Protein AF-A0A7S1PL64-F1 (afdb_monomer_lite)

Structure (mmCIF, N/CA/C/O backbone):
data_AF-A0A7S1PL64-F1
#
_entry.id   AF-A0A7S1PL64-F1
#
loop_
_atom_site.group_PDB
_atom_site.id
_atom_site.type_symbol
_atom_site.label_atom_id
_atom_site.label_alt_id
_atom_site.label_comp_id
_atom_site.label_asym_id
_atom_site.label_entity_id
_atom_site.label_seq_id
_atom_site.pdbx_PDB_ins_code
_atom_site.Cartn_x
_atom_site.Cartn_y
_atom_site.Cartn_z
_atom_site.occupancy
_atom_site.B_iso_or_equiv
_atom_site.auth_seq_id
_atom_site.auth_comp_id
_atom_site.auth_asym_id
_atom_site.auth_atom_id
_atom_site.pdbx_PDB_model_num
ATOM 1 N N . GLY A 1 1 ? -40.844 13.176 30.290 1.00 41.62 1 GLY A N 1
ATOM 2 C CA . GLY A 1 1 ? -40.872 13.872 28.999 1.00 41.62 1 GLY A CA 1
ATOM 3 C C . GLY A 1 1 ? -39.472 14.301 28.651 1.00 41.62 1 GLY A C 1
ATOM 4 O O . GLY A 1 1 ? -38.962 15.171 29.329 1.00 41.62 1 GLY A O 1
ATOM 5 N N . THR A 1 2 ? -38.894 13.674 27.632 1.00 29.05 2 THR A N 1
ATOM 6 C CA . THR A 1 2 ? -37.778 14.160 26.806 1.00 29.05 2 THR A CA 1
ATOM 7 C C . THR A 1 2 ? -37.782 13.247 25.583 1.00 29.05 2 THR A C 1
ATOM 9 O O . THR A 1 2 ? -37.396 12.084 25.655 1.00 29.05 2 THR A O 1
ATOM 12 N N . LYS A 1 3 ? -38.367 13.727 24.481 1.00 27.62 3 LYS A N 1
ATOM 13 C CA . LYS A 1 3 ? -38.323 13.032 23.192 1.00 27.62 3 LYS A CA 1
ATOM 14 C C . LYS A 1 3 ? -36.914 13.219 22.636 1.00 27.62 3 LYS A C 1
ATOM 16 O O . LYS A 1 3 ? -36.532 14.347 22.345 1.00 27.62 3 LYS A O 1
ATOM 21 N N . ALA A 1 4 ? -36.159 12.133 22.519 1.00 25.14 4 ALA A N 1
ATOM 22 C CA . ALA A 1 4 ? -34.898 12.130 21.794 1.00 25.14 4 ALA A CA 1
ATOM 23 C C . ALA A 1 4 ? -35.197 12.222 20.290 1.00 25.14 4 ALA A C 1
ATOM 25 O O . ALA A 1 4 ? -35.927 11.395 19.741 1.00 25.14 4 ALA A O 1
ATOM 26 N N . SER A 1 5 ? -34.682 13.262 19.640 1.00 27.91 5 SER A N 1
ATOM 27 C CA . SER A 1 5 ? -34.726 13.419 18.190 1.00 27.91 5 SER A CA 1
ATOM 28 C C . SER A 1 5 ? -33.656 12.548 17.537 1.00 27.91 5 SER A C 1
ATOM 30 O O . SER A 1 5 ? -32.494 12.581 17.933 1.00 27.91 5 SER A O 1
ATOM 32 N N . VAL A 1 6 ? -34.059 11.791 16.518 1.00 26.11 6 VAL A N 1
ATOM 33 C CA . VAL A 1 6 ? -33.172 11.013 15.647 1.00 26.11 6 VAL A CA 1
ATOM 34 C C . VAL A 1 6 ? -32.531 11.970 14.635 1.00 26.11 6 VAL A C 1
ATOM 36 O O . VAL A 1 6 ? -33.278 12.629 13.909 1.00 26.11 6 VAL A O 1
ATOM 39 N N . PRO A 1 7 ? -31.193 12.059 14.523 1.00 30.70 7 PRO A N 1
ATOM 40 C CA . PRO A 1 7 ? -30.572 12.689 13.368 1.00 30.70 7 PRO A CA 1
ATOM 41 C C . PRO A 1 7 ? -30.790 11.778 12.160 1.00 30.70 7 PRO A C 1
ATOM 43 O O . PRO A 1 7 ? -30.349 10.631 12.133 1.00 30.70 7 PRO A O 1
ATOM 46 N N . SER A 1 8 ? -31.504 12.276 11.159 1.00 33.81 8 SER A N 1
ATOM 47 C CA . SER A 1 8 ? -31.928 11.522 9.981 1.00 33.81 8 SER A CA 1
ATOM 48 C C . SER A 1 8 ? -30.840 11.327 8.921 1.00 33.81 8 SER A C 1
ATOM 50 O O . SER A 1 8 ? -31.195 11.116 7.774 1.00 33.81 8 SER A O 1
ATOM 52 N N . ASN A 1 9 ? -29.550 11.397 9.267 1.00 35.94 9 ASN A N 1
ATOM 53 C CA . ASN A 1 9 ? -28.416 11.072 8.394 1.00 35.94 9 ASN A CA 1
ATOM 54 C C . ASN A 1 9 ? -27.154 10.922 9.256 1.00 35.94 9 ASN A C 1
ATOM 56 O O . ASN A 1 9 ? -26.723 11.884 9.888 1.00 35.94 9 ASN A O 1
ATOM 60 N N . VAL A 1 10 ? -26.550 9.732 9.277 1.00 32.06 10 VAL A N 1
ATOM 61 C CA . VAL A 1 10 ? -25.157 9.593 9.721 1.00 32.06 10 VAL A CA 1
ATOM 62 C C . VAL A 1 10 ? -24.299 10.003 8.535 1.00 32.06 10 VAL A C 1
ATOM 64 O O . VAL A 1 10 ? -24.084 9.218 7.616 1.00 32.06 10 VAL A O 1
ATOM 67 N N . THR A 1 11 ? -23.870 11.259 8.520 1.00 34.88 11 THR A N 1
ATOM 68 C CA . THR A 1 11 ? -22.871 11.729 7.563 1.00 34.88 11 THR A CA 1
ATOM 69 C C . THR A 1 11 ? -21.506 11.292 8.080 1.00 34.88 11 THR A C 1
ATOM 71 O O . THR A 1 11 ? -21.024 11.807 9.088 1.00 34.88 11 THR A O 1
ATOM 74 N N . LEU A 1 12 ? -20.893 10.315 7.414 1.00 33.47 12 LEU A N 1
ATOM 75 C CA . LEU A 1 12 ? -19.498 9.954 7.647 1.00 33.47 12 LEU A CA 1
ATOM 76 C C . LEU A 1 12 ? -18.634 11.125 7.160 1.00 33.47 12 LEU A C 1
ATOM 78 O O . LEU A 1 12 ? -18.607 11.441 5.973 1.00 33.47 12 LEU A O 1
ATOM 82 N N . SER A 1 13 ? -17.990 11.840 8.081 1.00 27.48 13 SER A N 1
ATOM 83 C CA . SER A 1 13 ? -17.156 12.990 7.738 1.00 27.48 13 SER A CA 1
ATOM 84 C C . SER A 1 13 ? -15.776 12.544 7.257 1.00 27.48 13 SER A C 1
ATOM 86 O O . SER A 1 13 ? -15.000 11.992 8.036 1.00 27.48 13 SER A O 1
ATOM 88 N N . GLY A 1 14 ? -15.456 12.869 6.005 1.00 28.44 14 GLY A N 1
ATOM 89 C CA . GLY A 1 14 ? -14.114 12.787 5.438 1.00 28.44 14 GLY A CA 1
ATOM 90 C C . GLY A 1 14 ? -14.139 12.963 3.920 1.00 28.44 14 GLY A C 1
ATOM 91 O O . GLY A 1 14 ? -14.277 11.981 3.211 1.00 28.44 14 GLY A O 1
ATOM 92 N N . LEU A 1 15 ? -13.944 14.208 3.463 1.00 30.44 15 LEU A N 1
ATOM 93 C CA . LEU A 1 15 ? -13.799 14.674 2.070 1.00 30.44 15 LEU A CA 1
ATOM 94 C C . LEU A 1 15 ? -15.092 15.004 1.307 1.00 30.44 15 LEU A C 1
ATOM 96 O O . LEU A 1 15 ? -15.991 14.195 1.110 1.00 30.44 15 LEU A O 1
ATOM 100 N N . ALA A 1 16 ? -15.143 16.249 0.839 1.00 31.58 16 ALA A N 1
ATOM 101 C CA . ALA A 1 16 ? -16.132 16.735 -0.101 1.00 31.58 16 ALA A CA 1
ATOM 102 C C . ALA A 1 16 ? -15.814 16.240 -1.528 1.00 31.58 16 ALA A C 1
ATOM 104 O O . ALA A 1 16 ? -14.688 16.384 -2.000 1.00 31.58 16 ALA A O 1
ATOM 105 N N . SER A 1 17 ? -16.859 15.775 -2.222 1.00 34.31 17 SER A N 1
ATOM 106 C CA . SER A 1 17 ? -17.018 15.678 -3.689 1.00 34.31 17 SER A CA 1
ATOM 107 C C . SER A 1 17 ? -16.614 14.413 -4.467 1.00 34.31 17 SER A C 1
ATOM 109 O O . SER A 1 17 ? -16.556 14.473 -5.691 1.00 34.31 17 SER A O 1
ATOM 111 N N . GLU A 1 18 ? -16.521 13.243 -3.836 1.00 37.56 18 GLU A N 1
ATOM 112 C CA . GLU A 1 18 ? -16.759 11.973 -4.547 1.00 37.56 18 GLU A CA 1
ATOM 113 C C . GLU A 1 18 ? -17.938 11.267 -3.870 1.00 37.56 18 GLU A C 1
ATOM 115 O O . GLU A 1 18 ? -18.035 11.236 -2.645 1.00 37.56 18 GLU A O 1
ATOM 120 N N . SER A 1 19 ? -18.923 10.836 -4.658 1.00 38.81 19 SER A N 1
ATOM 121 C CA . SER A 1 19 ? -20.230 10.369 -4.191 1.00 38.81 19 SER A CA 1
ATOM 122 C C . SER A 1 19 ? -20.127 9.032 -3.454 1.00 38.81 19 SER A C 1
ATOM 124 O O . SER A 1 19 ? -20.428 7.987 -4.022 1.00 38.81 19 SER A O 1
ATOM 126 N N . TYR A 1 20 ? -19.713 9.056 -2.190 1.00 54.75 20 TYR A N 1
ATOM 127 C CA . TYR A 1 20 ? -19.855 7.909 -1.303 1.00 54.75 20 TYR A CA 1
ATOM 128 C C . TYR A 1 20 ? -21.333 7.723 -0.967 1.00 54.75 20 TYR A C 1
ATOM 130 O O . TYR A 1 20 ? -22.015 8.663 -0.542 1.00 54.75 20 TYR A O 1
ATOM 138 N N . CYS A 1 21 ? -21.846 6.511 -1.167 1.00 59.25 21 CYS A N 1
ATOM 139 C CA . CYS A 1 21 ? -23.202 6.185 -0.763 1.00 59.25 21 CYS A CA 1
ATOM 140 C C . CYS A 1 21 ? -23.372 6.400 0.746 1.00 59.25 21 CYS A C 1
ATOM 142 O O . CYS A 1 21 ? -22.606 5.886 1.556 1.00 59.25 21 CYS A O 1
ATOM 144 N N . ASN A 1 22 ? -24.398 7.152 1.151 1.00 62.50 22 ASN A N 1
ATOM 145 C CA . ASN A 1 22 ? -24.743 7.272 2.565 1.00 62.50 22 ASN A CA 1
ATOM 146 C C . ASN A 1 22 ? -25.400 5.967 3.023 1.00 62.50 22 ASN A C 1
ATOM 148 O O . ASN A 1 22 ? -26.538 5.662 2.661 1.00 62.50 22 ASN A O 1
ATOM 152 N N . PHE A 1 23 ? -24.676 5.180 3.814 1.00 64.94 23 PHE A N 1
ATOM 153 C CA . PHE A 1 23 ? -25.165 3.884 4.262 1.00 64.94 23 PHE A CA 1
ATOM 154 C C . PHE A 1 23 ? -26.081 4.013 5.478 1.00 64.94 23 PHE A C 1
ATOM 156 O O . PHE A 1 23 ? -25.784 4.701 6.454 1.00 64.94 23 PHE A O 1
ATOM 163 N N . HIS A 1 24 ? -27.195 3.281 5.454 1.00 66.12 24 HIS A N 1
ATOM 164 C CA . HIS A 1 24 ? -28.094 3.237 6.600 1.00 66.12 24 HIS A CA 1
ATOM 165 C C . HIS A 1 24 ? -27.407 2.527 7.793 1.00 66.12 24 HIS A C 1
ATOM 167 O O . HIS A 1 24 ? -26.949 1.390 7.636 1.00 66.12 24 HIS A O 1
ATOM 173 N N . PRO A 1 25 ? -27.383 3.104 9.010 1.00 58.91 25 PRO A N 1
ATOM 174 C CA . PRO A 1 25 ? -26.624 2.548 10.138 1.00 58.91 25 PRO A CA 1
ATOM 175 C C . PRO A 1 25 ? -26.991 1.103 10.490 1.00 58.91 25 PRO A C 1
ATOM 177 O O . PRO A 1 25 ? -26.123 0.247 10.623 1.00 58.91 25 PRO A O 1
ATOM 180 N N . SER A 1 26 ? -28.289 0.774 10.525 1.00 61.62 26 SER A N 1
ATOM 181 C CA . SER A 1 26 ? -28.779 -0.584 10.846 1.00 61.62 26 SER A CA 1
ATOM 182 C C . SER A 1 26 ? -28.413 -1.663 9.818 1.00 61.62 26 SER A C 1
ATOM 184 O O . SER A 1 26 ? -28.697 -2.848 10.003 1.00 61.62 26 SER A O 1
ATOM 186 N N . LYS A 1 27 ? -27.833 -1.258 8.697 1.00 68.44 27 LYS A N 1
ATOM 187 C CA . LYS A 1 27 ? -27.532 -2.105 7.558 1.00 68.44 27 LYS A CA 1
ATOM 188 C C . LYS A 1 27 ? -26.034 -2.351 7.432 1.00 68.44 27 LYS A C 1
ATOM 190 O O . LYS A 1 27 ? -25.635 -3.512 7.354 1.00 68.44 27 LYS A O 1
ATOM 195 N N . VAL A 1 28 ? -25.237 -1.291 7.597 1.00 68.38 28 VAL A N 1
ATOM 196 C CA . VAL A 1 28 ? -23.810 -1.393 7.947 1.00 68.38 28 VAL A CA 1
ATOM 197 C C . VAL A 1 28 ? -23.651 -2.273 9.182 1.00 68.38 28 VAL A C 1
ATOM 199 O O . VAL A 1 28 ? -22.821 -3.166 9.181 1.00 68.38 28 VAL A O 1
ATOM 202 N N . ALA A 1 29 ? -24.545 -2.144 10.166 1.00 60.62 29 ALA A N 1
ATOM 203 C CA . ALA A 1 29 ? -24.618 -3.024 11.329 1.00 60.62 29 ALA A CA 1
ATOM 204 C C . ALA A 1 29 ? -24.633 -4.515 10.978 1.00 60.62 29 ALA A C 1
ATOM 206 O O . ALA A 1 29 ? -23.842 -5.286 11.508 1.00 60.62 29 ALA A O 1
ATOM 207 N N . LYS A 1 30 ? -25.544 -4.934 10.090 1.00 70.56 30 LYS A N 1
ATOM 208 C CA . LYS A 1 30 ? -25.711 -6.346 9.714 1.00 70.56 30 LYS A CA 1
ATOM 209 C C . LYS A 1 30 ? -24.530 -6.860 8.903 1.00 70.56 30 LYS A C 1
ATOM 211 O O . LYS A 1 30 ? -24.129 -8.008 9.062 1.00 70.56 30 LYS A O 1
ATOM 216 N N . TYR A 1 31 ? -23.981 -6.001 8.054 1.00 76.81 31 TYR A N 1
ATOM 217 C CA . TYR A 1 31 ? -22.771 -6.281 7.301 1.00 76.81 31 TYR A CA 1
ATOM 218 C C . TYR A 1 31 ? -21.541 -6.413 8.218 1.00 76.81 31 TYR A C 1
ATOM 220 O O . TYR A 1 31 ? -20.788 -7.385 8.134 1.00 76.81 31 TYR A O 1
ATOM 228 N N . CYS A 1 32 ? -21.351 -5.482 9.152 1.00 69.69 32 CYS A N 1
ATOM 229 C CA . CYS A 1 32 ? -20.227 -5.505 10.074 1.00 69.69 32 CYS A CA 1
ATOM 230 C C . CYS A 1 32 ? -20.347 -6.639 11.105 1.00 69.69 32 CYS A C 1
ATOM 232 O O . CYS A 1 32 ? -19.335 -7.267 11.393 1.00 69.69 32 CYS A O 1
ATOM 234 N N . ALA A 1 33 ? -21.567 -6.994 11.536 1.00 63.09 33 ALA A N 1
ATOM 235 C CA . ALA A 1 33 ? -21.873 -8.126 12.423 1.00 63.09 33 ALA A CA 1
ATOM 236 C C . ALA A 1 33 ? -21.663 -9.521 11.802 1.00 63.09 33 ALA A C 1
ATOM 238 O O . ALA A 1 33 ? -21.738 -10.526 12.508 1.00 63.09 33 ALA A O 1
ATOM 239 N N . ALA A 1 34 ? -21.426 -9.619 10.492 1.00 68.31 34 ALA A N 1
ATOM 240 C CA . ALA A 1 34 ? -21.170 -10.903 9.858 1.00 68.31 34 ALA A CA 1
ATOM 241 C C . ALA A 1 34 ? -19.776 -11.445 10.233 1.00 68.31 34 ALA A C 1
ATOM 243 O O . ALA A 1 34 ? -18.758 -10.846 9.883 1.00 68.31 34 ALA A O 1
ATOM 244 N N . ASN A 1 35 ? -19.736 -12.618 10.878 1.00 59.09 35 ASN A N 1
ATOM 245 C CA . ASN A 1 35 ? -18.516 -13.294 11.361 1.00 59.09 35 ASN A CA 1
ATOM 246 C C . ASN A 1 35 ? -17.691 -13.990 10.255 1.00 59.09 35 ASN A C 1
ATOM 248 O O . ASN A 1 35 ? -16.941 -14.925 10.528 1.00 59.09 35 ASN A O 1
ATOM 252 N N . THR A 1 36 ? -17.845 -13.592 8.992 1.00 59.44 36 THR A N 1
ATOM 253 C CA . THR A 1 36 ? -17.159 -14.221 7.855 1.00 59.44 36 THR A CA 1
ATOM 254 C C . THR A 1 36 ? -16.090 -13.289 7.299 1.00 59.44 36 THR A C 1
ATOM 256 O O . THR A 1 36 ? -16.385 -12.124 7.030 1.00 59.44 36 THR A O 1
ATOM 259 N N . LEU A 1 37 ? -14.881 -13.808 7.065 1.00 51.97 37 LEU A N 1
ATOM 260 C CA . LEU A 1 37 ? -13.779 -13.042 6.462 1.00 51.97 37 LEU A CA 1
ATOM 261 C C . LEU A 1 37 ? -14.082 -12.613 5.019 1.00 51.97 37 LEU A C 1
ATOM 263 O O . LEU A 1 37 ? -13.654 -11.543 4.593 1.00 51.97 37 LEU A O 1
ATOM 267 N N . ASP A 1 38 ? -14.873 -13.402 4.292 1.00 63.31 38 ASP A N 1
ATOM 268 C CA . ASP A 1 38 ? -15.331 -13.072 2.945 1.00 63.31 38 ASP A CA 1
ATOM 269 C C . ASP A 1 38 ? -16.706 -12.416 3.012 1.00 63.31 38 ASP A C 1
ATOM 271 O O . ASP A 1 38 ? -17.738 -13.085 2.968 1.00 63.31 38 ASP A O 1
ATOM 275 N N . LYS A 1 39 ? -16.722 -11.092 3.165 1.00 75.62 39 LYS A N 1
ATOM 276 C CA . LYS A 1 39 ? -17.938 -10.289 3.054 1.00 75.62 39 LYS A CA 1
ATOM 277 C C . LYS A 1 39 ? -17.751 -9.163 2.055 1.00 75.62 39 LYS A C 1
ATOM 279 O O . LYS A 1 39 ? -16.714 -8.507 2.048 1.00 75.62 39 LYS A O 1
ATOM 284 N N . THR A 1 40 ? -18.761 -8.928 1.236 1.00 78.81 40 THR A N 1
ATOM 285 C CA . THR A 1 40 ? -18.749 -7.870 0.226 1.00 78.81 40 THR A CA 1
ATOM 286 C C . THR A 1 40 ? -20.010 -7.039 0.369 1.00 78.81 40 THR A C 1
ATOM 288 O O . THR A 1 40 ? -21.094 -7.602 0.503 1.00 78.81 40 THR A O 1
ATOM 291 N N . LEU A 1 4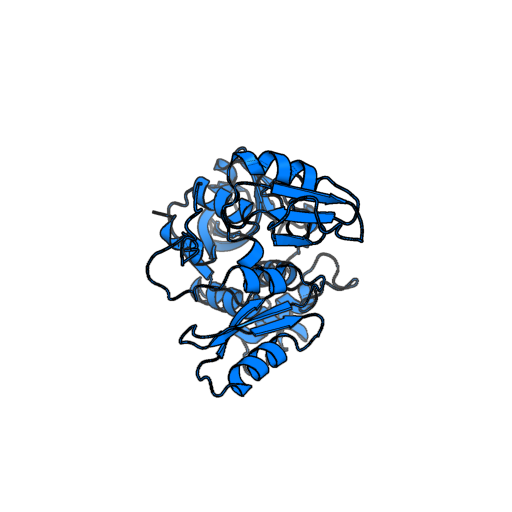1 ? -19.856 -5.721 0.350 1.00 80.00 41 LEU A N 1
ATOM 292 C CA . LEU A 1 41 ? -20.904 -4.713 0.297 1.00 80.00 41 LEU A CA 1
ATOM 293 C C . LEU A 1 41 ? -20.947 -4.145 -1.124 1.00 80.00 41 LEU A C 1
ATOM 295 O O . LEU A 1 41 ? -19.904 -3.831 -1.695 1.00 80.00 41 LEU A O 1
ATOM 299 N N . ALA A 1 42 ? -22.136 -4.015 -1.695 1.00 78.88 42 ALA A N 1
ATOM 300 C CA . ALA A 1 42 ? -22.354 -3.451 -3.019 1.00 78.88 42 ALA A CA 1
ATOM 301 C C . ALA A 1 42 ? -23.513 -2.454 -2.996 1.00 78.88 42 ALA A C 1
ATOM 303 O O . ALA A 1 42 ? -24.484 -2.640 -2.257 1.00 78.88 42 ALA A O 1
ATOM 304 N N . ALA A 1 43 ? -23.437 -1.437 -3.846 1.00 78.50 43 ALA A N 1
ATOM 305 C CA . ALA A 1 43 ? -24.486 -0.445 -4.031 1.00 78.50 43 ALA A CA 1
ATOM 306 C C . ALA A 1 43 ? -24.627 -0.075 -5.523 1.00 78.50 43 ALA A C 1
ATOM 308 O O . ALA A 1 43 ? -23.694 -0.256 -6.311 1.00 78.50 43 ALA A O 1
ATOM 309 N N . PRO A 1 44 ? -25.814 0.366 -5.967 1.00 79.75 44 PRO A N 1
ATOM 310 C CA . PRO A 1 44 ? -26.013 0.973 -7.274 1.00 79.75 44 PRO A CA 1
ATOM 311 C C . PRO A 1 44 ? -25.423 2.386 -7.313 1.00 79.75 44 PRO A C 1
ATOM 313 O O . PRO A 1 44 ? -25.291 3.037 -6.282 1.00 79.75 44 PRO A O 1
ATOM 316 N N . GLY A 1 45 ? -25.143 2.894 -8.515 1.00 67.00 45 GLY A N 1
ATOM 317 C CA . GLY A 1 45 ? -24.576 4.237 -8.709 1.00 67.00 45 GLY A CA 1
ATOM 318 C C . GLY A 1 45 ? -25.454 5.392 -8.210 1.00 67.00 45 GLY A C 1
ATOM 319 O O . GLY A 1 45 ? -24.958 6.496 -8.034 1.00 67.00 45 GLY A O 1
ATOM 320 N N . ASP A 1 46 ? -26.747 5.146 -7.970 1.00 77.81 46 ASP A N 1
ATOM 321 C CA . ASP A 1 46 ? -27.674 6.114 -7.367 1.00 77.81 46 ASP A CA 1
ATOM 322 C C . ASP A 1 46 ? -27.746 6.016 -5.831 1.00 77.81 46 ASP A C 1
ATOM 324 O O . ASP A 1 46 ? -28.503 6.757 -5.205 1.00 77.81 46 ASP A O 1
ATOM 328 N N . CYS A 1 47 ? -27.007 5.080 -5.221 1.00 73.06 47 CYS A N 1
ATOM 329 C CA . CYS A 1 47 ? -26.965 4.821 -3.781 1.00 73.06 47 CYS A CA 1
ATOM 330 C C . CYS A 1 47 ? -28.331 4.562 -3.120 1.00 73.06 47 CYS A C 1
ATOM 332 O O . CYS A 1 47 ? -28.468 4.643 -1.900 1.00 73.06 47 CYS A O 1
ATOM 334 N N . SER A 1 48 ? -29.362 4.237 -3.905 1.00 78.38 48 SER A N 1
ATOM 335 C CA . SER A 1 48 ? -30.746 4.141 -3.418 1.00 78.38 48 SER A CA 1
ATOM 336 C C . SER A 1 48 ? -31.023 2.897 -2.569 1.00 78.38 48 SER A C 1
ATOM 338 O O . SER A 1 48 ? -32.024 2.824 -1.856 1.00 78.38 48 SER A O 1
ATOM 340 N N . THR A 1 49 ? -30.159 1.891 -2.658 1.00 78.88 49 THR A N 1
ATOM 341 C CA . THR A 1 49 ? -30.232 0.632 -1.913 1.00 78.88 49 THR A CA 1
ATOM 342 C C . THR A 1 49 ? -28.830 0.032 -1.825 1.00 78.88 49 THR A C 1
ATOM 344 O O . THR A 1 49 ? -27.911 0.519 -2.464 1.00 78.88 49 THR A O 1
ATOM 347 N N . TRP A 1 50 ? -28.621 -1.003 -1.027 1.00 75.12 50 TRP A N 1
ATOM 348 C CA . TRP A 1 50 ? -27.314 -1.644 -0.881 1.00 75.12 50 TRP A CA 1
ATOM 349 C C . TRP A 1 50 ? -27.526 -3.108 -0.496 1.00 75.12 50 TRP A C 1
ATOM 351 O O . TRP A 1 50 ? -28.593 -3.518 -0.023 1.00 75.12 50 TRP A O 1
ATOM 361 N N . PHE A 1 51 ? -26.496 -3.903 -0.740 1.00 82.50 51 PHE A N 1
ATOM 362 C CA . PHE A 1 51 ? -26.545 -5.353 -0.693 1.00 82.50 51 PHE A CA 1
ATOM 363 C C . PHE A 1 51 ? -25.257 -5.854 -0.093 1.00 82.50 51 PHE A C 1
ATOM 365 O O . PHE A 1 51 ? -24.200 -5.262 -0.291 1.00 82.50 51 PHE A O 1
ATOM 372 N N . TYR A 1 52 ? -25.334 -6.970 0.614 1.00 82.19 52 TYR A N 1
ATOM 373 C CA . TYR A 1 52 ? -24.133 -7.626 1.076 1.00 82.19 52 TYR A CA 1
ATOM 374 C C . TYR A 1 52 ? -24.241 -9.131 0.929 1.00 82.19 52 TYR A C 1
ATOM 376 O O . TYR A 1 52 ? -25.323 -9.711 1.021 1.00 82.19 52 TYR A O 1
ATOM 384 N N . SER A 1 53 ? -23.097 -9.755 0.696 1.00 79.00 53 SER A N 1
ATOM 385 C CA . SER A 1 53 ? -22.938 -11.202 0.714 1.00 79.00 53 SER A CA 1
ATOM 386 C C . SER A 1 53 ? -21.821 -11.555 1.680 1.00 79.00 53 SER A C 1
ATOM 388 O O . SER A 1 53 ? -20.860 -10.800 1.809 1.00 79.00 53 SER A O 1
ATOM 390 N N . VAL A 1 54 ? -21.972 -12.673 2.382 1.00 77.12 54 VAL A N 1
ATOM 391 C CA . VAL A 1 54 ? -21.083 -13.129 3.455 1.00 77.12 54 VAL A CA 1
ATOM 392 C C . VAL A 1 54 ? -20.796 -14.617 3.278 1.00 77.12 54 VAL A C 1
ATOM 394 O O . VAL A 1 54 ? -21.682 -15.377 2.887 1.00 77.12 54 VAL A O 1
ATOM 397 N N . GLY A 1 55 ? -19.571 -15.038 3.578 1.00 60.94 55 GLY A N 1
ATOM 398 C CA . GLY A 1 55 ? -19.183 -16.439 3.739 1.00 60.94 55 GLY A CA 1
ATOM 399 C C . GLY A 1 55 ? -19.018 -17.258 2.461 1.00 60.94 55 GLY A C 1
ATOM 400 O O . GLY A 1 55 ? -19.058 -18.482 2.546 1.00 60.94 55 GLY A O 1
ATOM 401 N N . ALA A 1 56 ? -18.843 -16.636 1.292 1.00 60.34 56 ALA A N 1
ATOM 402 C CA . ALA A 1 56 ? -18.676 -17.370 0.038 1.00 60.34 56 ALA A CA 1
ATOM 403 C C . ALA A 1 56 ? -17.510 -16.833 -0.807 1.00 60.34 56 ALA A C 1
ATOM 405 O O . ALA A 1 56 ? -17.312 -15.624 -0.888 1.00 60.34 56 ALA A O 1
ATOM 406 N N . LEU A 1 57 ? -16.786 -17.727 -1.495 1.00 51.69 57 LEU A N 1
ATOM 407 C CA . LEU A 1 57 ? -15.701 -17.370 -2.430 1.00 51.69 57 LEU A CA 1
ATOM 408 C C . LEU A 1 57 ? -16.178 -16.461 -3.583 1.00 51.69 57 LEU A C 1
ATOM 410 O O . LEU A 1 57 ? -15.376 -15.777 -4.214 1.00 51.69 57 LEU A O 1
ATOM 414 N N . ASP A 1 58 ? -17.485 -16.450 -3.852 1.00 66.44 58 ASP A N 1
ATOM 415 C CA . ASP A 1 58 ? -18.173 -15.637 -4.854 1.00 66.44 58 ASP A CA 1
ATOM 416 C C . ASP A 1 58 ? -18.982 -14.476 -4.240 1.00 66.44 58 ASP A C 1
ATOM 418 O O . ASP A 1 58 ? -19.901 -13.964 -4.885 1.00 66.44 58 ASP A O 1
ATOM 422 N N . SER A 1 59 ? -18.657 -14.040 -3.013 1.00 73.06 59 SER A N 1
ATOM 423 C CA . SER A 1 59 ? -19.363 -12.961 -2.296 1.00 73.06 59 SER A CA 1
ATOM 424 C C . SER A 1 59 ? -19.506 -11.682 -3.130 1.00 73.06 59 SER A C 1
ATOM 426 O O . SER A 1 59 ? -20.558 -11.046 -3.109 1.00 73.06 59 SER A O 1
ATOM 428 N N . ASP A 1 60 ? -18.497 -11.350 -3.938 1.00 68.69 60 ASP A N 1
ATOM 429 C CA . ASP A 1 60 ? -18.523 -10.228 -4.882 1.00 68.69 60 ASP A CA 1
ATOM 430 C C . ASP A 1 60 ? -19.637 -10.370 -5.916 1.00 68.69 60 ASP A C 1
ATOM 432 O O . ASP A 1 60 ? -20.467 -9.476 -6.093 1.00 68.69 60 ASP A O 1
ATOM 436 N N . ARG A 1 61 ? -19.671 -11.522 -6.592 1.00 72.56 61 ARG A N 1
ATOM 437 C CA . ARG A 1 61 ? -20.655 -11.805 -7.632 1.00 72.56 61 ARG A CA 1
ATOM 438 C C . ARG A 1 61 ? -22.053 -11.859 -7.038 1.00 72.56 61 ARG A C 1
ATOM 440 O O . ARG A 1 61 ? -22.953 -11.252 -7.592 1.00 72.56 61 ARG A O 1
ATOM 447 N N . LYS A 1 62 ? -22.223 -12.482 -5.872 1.00 77.31 62 LYS A N 1
ATOM 448 C CA . LYS A 1 62 ? -23.511 -12.537 -5.169 1.00 77.31 62 LYS A CA 1
ATOM 449 C C . LYS A 1 62 ? -24.007 -11.167 -4.719 1.00 77.31 62 LYS A C 1
ATOM 451 O O . LYS A 1 62 ? -25.197 -10.892 -4.862 1.00 77.31 62 LYS A O 1
ATOM 456 N N . ALA A 1 63 ? -23.136 -10.308 -4.191 1.00 77.31 63 ALA A N 1
ATOM 457 C CA . ALA A 1 63 ? -23.515 -8.951 -3.802 1.00 77.31 63 ALA A CA 1
ATOM 458 C C . ALA A 1 63 ? -23.918 -8.113 -5.030 1.00 77.31 63 ALA A C 1
ATOM 460 O O . ALA A 1 63 ? -24.948 -7.438 -5.007 1.00 77.31 63 ALA A O 1
ATOM 461 N N . LEU A 1 64 ? -23.166 -8.224 -6.132 1.00 75.75 64 LEU A N 1
ATOM 462 C CA . LEU A 1 64 ? -23.475 -7.553 -7.398 1.00 75.75 64 LEU A CA 1
ATOM 463 C C . LEU A 1 64 ? -24.747 -8.092 -8.063 1.00 75.75 64 LEU A C 1
ATOM 465 O O . LEU A 1 64 ? -25.560 -7.303 -8.538 1.00 75.75 64 LEU A O 1
ATOM 469 N N . ASP A 1 65 ? -24.947 -9.407 -8.083 1.00 82.50 65 ASP A N 1
ATOM 470 C CA . ASP A 1 65 ? -26.136 -10.049 -8.651 1.00 82.50 65 ASP A CA 1
ATOM 471 C C . ASP A 1 65 ? -27.379 -9.711 -7.819 1.00 82.50 65 ASP A C 1
ATOM 473 O O . ASP A 1 65 ? -28.424 -9.397 -8.385 1.00 82.50 65 ASP A O 1
ATOM 477 N N . SER A 1 66 ? -27.253 -9.654 -6.487 1.00 83.50 66 SER A N 1
ATOM 478 C CA . SER A 1 66 ? -28.318 -9.154 -5.603 1.00 83.50 66 SER A CA 1
ATOM 479 C C . SER A 1 66 ? -28.663 -7.699 -5.916 1.00 83.50 66 SER A C 1
ATOM 481 O O . SER A 1 66 ? -29.838 -7.339 -5.952 1.00 83.50 66 SER A O 1
ATOM 483 N N . CYS A 1 67 ? -27.649 -6.878 -6.203 1.00 82.44 67 CYS A N 1
ATOM 484 C CA . CYS A 1 67 ? -27.855 -5.490 -6.591 1.00 82.44 67 CYS A CA 1
ATOM 485 C C . CYS A 1 67 ? -28.577 -5.347 -7.933 1.00 82.44 67 CYS A C 1
ATOM 487 O O . CYS A 1 67 ? -29.566 -4.618 -8.047 1.00 82.44 67 CYS A O 1
ATOM 489 N N . ARG A 1 68 ? -28.130 -6.098 -8.941 1.00 83.88 68 ARG A N 1
ATOM 490 C CA . ARG A 1 68 ? -28.706 -6.086 -10.292 1.00 83.88 68 ARG A CA 1
ATOM 491 C C . ARG A 1 68 ? -30.107 -6.691 -10.332 1.00 83.88 68 ARG A C 1
ATOM 493 O O . ARG A 1 68 ? -30.948 -6.216 -11.090 1.00 83.88 68 ARG A O 1
ATOM 500 N N . GLY A 1 69 ? -30.378 -7.695 -9.498 1.00 84.56 69 GLY A N 1
ATOM 501 C CA . GLY A 1 69 ? -31.665 -8.390 -9.419 1.00 84.56 69 GLY A CA 1
ATOM 502 C C . GLY A 1 69 ? -32.848 -7.491 -9.046 1.00 84.56 69 GLY A C 1
ATOM 503 O O . GLY A 1 69 ? -33.984 -7.839 -9.351 1.00 84.56 69 GLY A O 1
ATOM 504 N N . LEU A 1 70 ? -32.602 -6.314 -8.457 1.00 79.62 70 LEU A N 1
ATOM 505 C CA . LEU A 1 70 ? -33.637 -5.308 -8.181 1.00 79.62 70 LEU A CA 1
ATOM 506 C C . LEU A 1 70 ? -33.840 -4.290 -9.321 1.00 79.62 70 LEU A C 1
ATOM 508 O O . LEU A 1 70 ? -34.468 -3.254 -9.111 1.00 79.62 70 LEU A O 1
ATOM 512 N N . GLY A 1 71 ? -33.301 -4.548 -10.516 1.00 82.50 71 GLY A N 1
ATOM 513 C CA . GLY A 1 71 ? -33.453 -3.666 -11.679 1.00 82.50 71 GLY A CA 1
ATOM 514 C C . GLY A 1 71 ? -32.648 -2.366 -11.582 1.00 82.50 71 GLY A C 1
ATOM 515 O O . GLY A 1 71 ? -32.948 -1.400 -12.280 1.00 82.50 71 GLY A O 1
ATOM 516 N N . LYS A 1 72 ? -31.637 -2.317 -10.706 1.00 78.06 72 LYS A N 1
ATOM 517 C CA . LYS A 1 72 ? -30.767 -1.152 -10.530 1.00 78.06 72 LYS A CA 1
ATOM 518 C C . LYS A 1 72 ? -29.572 -1.218 -11.484 1.00 78.06 72 LYS A C 1
ATOM 520 O O . LYS A 1 72 ? -28.889 -2.238 -11.576 1.00 78.06 72 LYS A O 1
ATOM 525 N N . SER A 1 73 ? -29.305 -0.123 -12.192 1.00 78.94 73 SER A N 1
ATOM 526 C CA . SER A 1 73 ? -28.129 0.027 -13.057 1.00 78.94 73 SER A CA 1
ATOM 527 C C . SER A 1 73 ? -26.917 0.543 -12.275 1.00 78.94 73 SER A C 1
ATOM 529 O O . SER A 1 73 ? -27.063 1.269 -11.295 1.00 78.94 73 SER A O 1
ATOM 531 N N . GLY A 1 74 ? -25.706 0.202 -12.726 1.00 75.00 74 GLY A N 1
ATOM 532 C CA . GLY A 1 74 ? -24.469 0.749 -12.150 1.00 75.00 74 GLY A CA 1
ATOM 533 C C . GLY A 1 74 ? -24.071 0.158 -10.793 1.00 75.00 74 GLY A C 1
ATOM 534 O O . GLY A 1 74 ? -23.432 0.834 -9.995 1.00 75.00 74 GLY A O 1
ATOM 535 N N . CYS A 1 75 ? -24.459 -1.088 -10.511 1.00 75.75 75 CYS A N 1
ATOM 536 C CA . CYS A 1 75 ? -24.032 -1.798 -9.306 1.00 75.75 75 CYS A CA 1
ATOM 537 C C . CYS A 1 75 ? -22.515 -1.997 -9.267 1.00 75.75 75 CYS A C 1
ATOM 539 O O . CYS A 1 75 ? -21.943 -2.569 -10.199 1.00 75.75 75 CYS A O 1
ATOM 541 N N . HIS A 1 76 ? -21.902 -1.582 -8.165 1.00 68.94 76 HIS A N 1
ATOM 542 C CA . HIS A 1 76 ? -20.478 -1.708 -7.898 1.00 68.94 76 HIS A CA 1
ATOM 543 C C . HIS A 1 76 ? -20.235 -2.148 -6.451 1.00 68.94 76 HIS A C 1
ATOM 545 O O . HIS A 1 76 ? -21.145 -2.168 -5.623 1.00 68.94 76 HIS A O 1
ATOM 551 N N . ILE A 1 77 ? -19.013 -2.603 -6.188 1.00 72.88 77 ILE A N 1
ATOM 552 C CA . ILE A 1 77 ? -18.571 -3.021 -4.859 1.00 72.88 77 ILE A CA 1
ATOM 553 C C . ILE A 1 77 ? -18.085 -1.777 -4.120 1.00 72.88 77 ILE A C 1
ATOM 555 O O . ILE A 1 77 ? -17.278 -1.030 -4.663 1.00 72.88 77 ILE A O 1
ATOM 559 N N . GLU A 1 78 ? -18.574 -1.602 -2.898 1.00 68.06 78 GLU A N 1
ATOM 560 C CA . GLU A 1 78 ? -18.289 -0.453 -2.027 1.00 68.06 78 GLU A CA 1
ATOM 561 C C . GLU A 1 78 ? -17.293 -0.804 -0.924 1.00 68.06 78 GLU A C 1
ATOM 563 O O . GLU A 1 78 ? -16.452 0.003 -0.546 1.00 68.06 78 GLU A O 1
ATOM 568 N N . ASP A 1 79 ? -17.382 -2.025 -0.394 1.00 64.88 79 ASP A N 1
ATOM 569 C CA . ASP A 1 79 ? -16.495 -2.492 0.666 1.00 64.88 79 ASP A CA 1
ATOM 570 C C . ASP A 1 79 ? -16.315 -4.006 0.589 1.00 64.88 79 ASP A C 1
ATOM 572 O O . ASP A 1 79 ? -17.265 -4.795 0.692 1.00 64.88 79 ASP A O 1
ATOM 576 N N . ARG A 1 80 ? -15.060 -4.419 0.445 1.00 62.94 80 ARG A N 1
ATOM 577 C CA . ARG A 1 80 ? -14.651 -5.811 0.454 1.00 62.94 80 ARG A CA 1
ATOM 578 C C . ARG A 1 80 ? -13.935 -6.076 1.776 1.00 62.94 80 ARG A C 1
ATOM 580 O O . ARG A 1 80 ? -12.764 -5.757 1.920 1.00 62.94 80 ARG A O 1
ATOM 587 N N . ARG A 1 81 ? -14.613 -6.798 2.676 1.00 60.88 81 ARG A N 1
ATOM 588 C CA . ARG A 1 81 ? -14.148 -7.289 3.994 1.00 60.88 81 ARG A CA 1
ATOM 589 C C . ARG A 1 81 ? -14.308 -6.357 5.189 1.00 60.88 81 ARG A C 1
ATOM 591 O O . ARG A 1 81 ? -13.797 -6.676 6.263 1.00 60.88 81 ARG A O 1
ATOM 598 N N . GLY A 1 82 ? -15.079 -5.289 5.080 1.00 60.53 82 GLY A N 1
ATOM 599 C CA . GLY A 1 82 ? -15.446 -4.482 6.234 1.00 60.53 82 GLY A CA 1
ATOM 600 C C . GLY A 1 82 ? -14.549 -3.276 6.447 1.00 60.53 82 GLY A C 1
ATOM 601 O O . GLY A 1 82 ? -14.490 -2.819 7.579 1.00 60.53 82 GLY A O 1
ATOM 602 N N . ASP A 1 83 ? -13.847 -2.777 5.425 1.00 55.59 83 ASP A N 1
ATOM 603 C CA . ASP A 1 83 ? -13.119 -1.500 5.469 1.00 55.59 83 ASP A CA 1
ATOM 604 C C . ASP A 1 83 ? -14.007 -0.362 5.987 1.00 55.59 83 ASP A C 1
ATOM 606 O O . ASP A 1 83 ? -13.578 0.448 6.809 1.00 55.59 83 ASP A O 1
ATOM 610 N N . LEU A 1 84 ? -15.280 -0.360 5.591 1.00 61.78 84 LEU A N 1
ATOM 611 C CA . LEU A 1 84 ? -16.274 0.628 5.996 1.00 61.78 84 LEU A CA 1
ATOM 612 C C . LEU A 1 84 ? -16.610 0.548 7.489 1.00 61.78 84 LEU A C 1
ATOM 614 O O . LEU A 1 84 ? -17.083 1.514 8.084 1.00 61.78 84 LEU A O 1
ATOM 618 N N . CYS A 1 85 ? -16.326 -0.594 8.117 1.00 58.47 85 CYS A N 1
ATOM 619 C CA . CYS A 1 85 ? -16.421 -0.758 9.560 1.00 58.47 85 CYS A CA 1
ATOM 620 C C . CYS A 1 85 ? -15.252 -0.076 10.299 1.00 58.47 85 CYS A C 1
ATOM 622 O O . CYS A 1 85 ? -15.290 -0.023 11.518 1.00 58.47 85 CYS A O 1
ATOM 624 N N . PHE A 1 86 ? -14.227 0.452 9.615 1.00 49.03 86 PHE A N 1
ATOM 625 C CA . PHE A 1 86 ? -13.061 1.111 10.233 1.00 49.03 86 PHE A CA 1
ATOM 626 C C . PHE A 1 86 ? -12.874 2.573 9.824 1.00 49.03 86 PHE A C 1
ATOM 628 O O . PHE A 1 86 ? -12.174 3.303 10.516 1.00 49.03 86 PHE A O 1
ATOM 635 N N . THR A 1 87 ? -13.527 3.040 8.757 1.00 45.94 87 THR A N 1
ATOM 636 C CA . THR A 1 87 ? -13.465 4.447 8.313 1.00 45.94 87 THR A CA 1
ATOM 637 C C . THR A 1 87 ? -14.154 5.431 9.265 1.00 45.94 87 THR A C 1
ATOM 639 O O . THR A 1 87 ? -14.116 6.641 9.046 1.00 45.94 87 THR A O 1
ATOM 642 N N . MET A 1 88 ? -14.798 4.946 10.328 1.00 46.94 88 MET A N 1
ATOM 643 C CA . MET A 1 88 ? -15.265 5.802 11.412 1.00 46.94 88 MET A CA 1
ATOM 644 C C . MET A 1 88 ? -14.074 6.191 12.282 1.00 46.94 88 MET A C 1
ATOM 646 O O . MET A 1 88 ? -13.532 5.347 12.991 1.00 46.94 88 MET A O 1
ATOM 650 N N . ALA A 1 89 ? -13.686 7.469 12.227 1.00 45.06 89 ALA A N 1
ATOM 651 C CA . ALA A 1 89 ? -12.649 8.028 13.084 1.00 45.06 89 ALA A CA 1
ATOM 652 C C . ALA A 1 89 ? -12.906 7.625 14.544 1.00 45.06 89 ALA A C 1
ATOM 654 O O . ALA A 1 89 ? -13.891 8.048 15.152 1.00 45.06 89 ALA A O 1
ATOM 655 N N . VAL A 1 90 ? -12.036 6.771 15.084 1.00 50.53 90 VAL A N 1
ATOM 656 C CA . VAL A 1 90 ? -12.094 6.362 16.484 1.00 50.53 90 VAL A CA 1
ATOM 657 C C . VAL A 1 90 ? -11.630 7.566 17.306 1.00 50.53 90 VAL A C 1
ATOM 659 O O . VAL A 1 90 ? -10.505 8.023 17.100 1.00 50.53 90 VAL A O 1
ATOM 662 N N . PRO A 1 91 ? -12.462 8.117 18.205 1.00 56.19 91 PRO A N 1
ATOM 663 C CA . PRO A 1 91 ? -12.072 9.272 19.006 1.00 56.19 91 PRO A CA 1
ATOM 664 C C . PRO A 1 91 ? -10.794 8.998 19.810 1.00 56.19 91 PRO A C 1
ATOM 666 O O . PRO A 1 91 ? -10.581 7.871 20.258 1.00 56.19 91 PRO A O 1
ATOM 669 N N . ASP A 1 92 ? -9.983 10.026 20.078 1.00 55.62 92 ASP A N 1
ATOM 670 C CA . ASP A 1 92 ? -8.693 9.870 20.775 1.00 55.62 92 ASP A CA 1
ATOM 671 C C . ASP A 1 92 ? -8.807 9.130 22.118 1.00 55.62 92 ASP A C 1
ATOM 673 O O . ASP A 1 92 ? -7.939 8.339 22.489 1.00 55.62 92 ASP A O 1
ATOM 677 N N . TRP A 1 93 ? -9.914 9.325 22.839 1.00 63.22 93 TRP A N 1
ATOM 678 C CA . TRP A 1 93 ? -10.169 8.637 24.105 1.00 63.22 93 TRP A CA 1
ATOM 679 C C . TRP A 1 93 ? -10.347 7.115 23.935 1.00 63.22 93 TRP A C 1
ATOM 681 O O . TRP A 1 93 ? -10.024 6.341 24.839 1.00 63.22 93 TRP A O 1
ATOM 691 N N . ALA A 1 94 ? -10.814 6.664 22.770 1.00 58.56 94 ALA A N 1
ATOM 692 C CA . ALA A 1 94 ? -11.047 5.260 22.454 1.00 58.56 94 ALA A CA 1
ATOM 693 C C . ALA A 1 94 ? -9.780 4.528 21.964 1.00 58.56 94 ALA A C 1
ATOM 695 O O . ALA A 1 94 ? -9.720 3.297 22.057 1.00 58.56 94 ALA A O 1
ATOM 696 N N . LEU A 1 95 ? -8.721 5.247 21.558 1.00 58.66 95 LEU A N 1
ATOM 697 C CA . LEU A 1 95 ? -7.412 4.659 21.217 1.00 58.66 95 LEU A CA 1
ATOM 698 C C . LEU A 1 95 ? -6.822 3.833 22.376 1.00 58.66 95 LEU A C 1
ATOM 700 O O . LEU A 1 95 ? -6.244 2.765 22.157 1.00 58.66 95 LEU A O 1
ATOM 704 N N . GLY A 1 96 ? -7.011 4.282 23.623 1.00 61.72 96 GLY A N 1
ATOM 705 C CA . GLY A 1 96 ? -6.547 3.559 24.814 1.00 61.72 96 GLY A CA 1
ATOM 706 C C . GLY A 1 96 ? -7.219 2.191 24.984 1.00 61.72 96 GLY A C 1
ATOM 707 O O . GLY A 1 96 ? -6.566 1.202 25.323 1.00 61.72 96 GLY A O 1
ATOM 708 N N . HIS A 1 97 ? -8.513 2.102 24.674 1.00 66.81 97 HIS A N 1
ATOM 709 C CA . HIS A 1 97 ? -9.264 0.847 24.705 1.00 66.81 97 HIS A CA 1
ATOM 710 C C . HIS A 1 97 ? -8.910 -0.068 23.531 1.00 66.81 97 HIS A C 1
ATOM 712 O O . HIS A 1 97 ? -8.844 -1.287 23.708 1.00 66.81 97 HIS A O 1
ATOM 718 N N . PHE A 1 98 ? -8.614 0.512 22.366 1.00 65.50 98 PHE A N 1
ATOM 719 C CA . PHE A 1 98 ? -8.160 -0.217 21.185 1.00 65.50 98 PHE A CA 1
ATOM 720 C C . PHE A 1 98 ? -6.853 -0.976 21.451 1.00 65.50 98 PHE A C 1
ATOM 722 O O . PHE A 1 98 ? -6.705 -2.120 21.031 1.00 65.50 98 PHE A O 1
ATOM 729 N N . LYS A 1 99 ? -5.926 -0.408 22.236 1.00 63.38 99 LYS A N 1
ATOM 730 C CA . LYS A 1 99 ? -4.684 -1.093 22.644 1.00 63.38 99 LYS A CA 1
ATOM 731 C C . LYS A 1 99 ? -4.952 -2.365 23.458 1.00 63.38 99 LYS A C 1
ATOM 733 O O . LYS A 1 99 ? -4.358 -3.407 23.181 1.00 63.38 99 LYS A O 1
ATOM 738 N N . ASN A 1 100 ? -5.867 -2.296 24.426 1.00 68.62 100 ASN A N 1
ATOM 739 C CA . ASN A 1 100 ? -6.249 -3.444 25.258 1.00 68.62 100 ASN A CA 1
ATOM 740 C C . ASN A 1 100 ? -6.990 -4.504 24.443 1.00 68.62 100 ASN A C 1
ATOM 742 O O . ASN A 1 100 ? -6.667 -5.690 24.534 1.00 68.62 100 ASN A O 1
ATOM 746 N N . TYR A 1 101 ? -7.921 -4.057 23.594 1.00 70.50 101 TYR A N 1
ATOM 747 C CA . TYR A 1 101 ? -8.564 -4.904 22.602 1.00 70.50 101 TYR A CA 1
ATOM 748 C C . TYR A 1 101 ? -7.507 -5.624 21.765 1.00 70.50 101 TYR A C 1
ATOM 750 O O . TYR A 1 101 ? -7.538 -6.841 21.667 1.00 70.50 101 TYR A O 1
ATOM 758 N N . CYS A 1 102 ? -6.497 -4.933 21.244 1.00 67.00 102 CYS A N 1
ATOM 759 C CA . CYS A 1 102 ? -5.502 -5.536 20.366 1.00 67.00 102 CYS A CA 1
ATOM 760 C C . CYS A 1 102 ? -4.515 -6.482 21.051 1.00 67.00 102 CYS A C 1
ATOM 762 O O . CYS A 1 102 ? -4.201 -7.519 20.470 1.00 67.00 102 CYS A O 1
ATOM 764 N N . ALA A 1 103 ? -4.129 -6.221 22.300 1.00 65.12 103 ALA A N 1
ATOM 765 C CA . ALA A 1 103 ? -3.247 -7.100 23.072 1.00 65.12 103 ALA A CA 1
ATOM 766 C C . ALA A 1 103 ? -3.883 -8.453 23.467 1.00 65.12 103 ALA A C 1
ATOM 768 O O . ALA A 1 103 ? -3.177 -9.398 23.827 1.00 65.12 103 ALA A O 1
ATOM 769 N N . ALA A 1 104 ? -5.212 -8.571 23.411 1.00 65.69 104 ALA A N 1
ATOM 770 C CA . ALA A 1 104 ? -5.923 -9.798 23.756 1.00 65.69 104 ALA A CA 1
ATOM 771 C C . ALA A 1 104 ? -5.572 -10.989 22.840 1.00 65.69 104 ALA A C 1
ATOM 773 O O . ALA A 1 104 ? -5.712 -10.907 21.619 1.00 65.69 104 ALA A O 1
ATOM 774 N N . LYS A 1 105 ? -5.181 -12.118 23.447 1.00 60.41 105 LYS A N 1
ATOM 775 C CA . LYS A 1 105 ? -4.748 -13.353 22.756 1.00 60.41 105 LYS A CA 1
ATOM 776 C C . LYS A 1 105 ? -5.886 -14.297 22.346 1.00 60.41 105 LYS A C 1
ATOM 778 O O . LYS A 1 105 ? -5.643 -15.254 21.620 1.00 60.41 105 LYS A O 1
ATOM 783 N N . THR A 1 106 ? -7.102 -14.069 22.832 1.00 62.34 106 THR A N 1
ATOM 784 C CA . THR A 1 106 ? -8.281 -14.886 22.510 1.00 62.34 106 THR A CA 1
ATOM 785 C C . THR A 1 106 ? -9.156 -14.205 21.456 1.00 62.34 106 THR A C 1
ATOM 787 O O . THR A 1 106 ? -9.098 -12.976 21.329 1.00 62.34 106 THR A O 1
ATOM 790 N N . PRO A 1 107 ? -9.972 -14.977 20.709 1.00 57.56 107 PRO A N 1
ATOM 791 C CA . PRO A 1 107 ? -10.994 -14.428 19.828 1.00 57.56 107 PRO A CA 1
ATOM 792 C C . PRO A 1 107 ? -11.836 -13.373 20.547 1.00 57.56 107 PRO A C 1
ATOM 794 O O . PRO A 1 107 ? -12.203 -13.541 21.716 1.00 57.56 107 PRO A O 1
ATOM 797 N N . LYS A 1 108 ? -12.097 -12.272 19.856 1.00 68.69 108 LYS A N 1
ATOM 798 C CA . LYS A 1 108 ? -12.644 -11.045 20.418 1.00 68.69 108 LYS A CA 1
ATOM 799 C C . LYS A 1 108 ? -13.440 -10.278 19.382 1.00 68.69 108 LYS A C 1
ATOM 801 O O . LYS A 1 108 ? -13.206 -10.409 18.192 1.00 68.69 108 LYS A O 1
ATOM 806 N N . ASN A 1 109 ? -14.349 -9.446 19.846 1.00 65.62 109 ASN A N 1
ATOM 807 C CA . ASN A 1 109 ? -15.169 -8.593 19.003 1.00 65.62 109 ASN A CA 1
ATOM 808 C C . ASN A 1 109 ? -15.070 -7.161 19.509 1.00 65.62 109 ASN A C 1
ATOM 810 O O . ASN A 1 109 ? -15.165 -6.946 20.719 1.00 65.62 109 ASN A O 1
ATOM 814 N N . PHE A 1 110 ? -14.870 -6.208 18.604 1.00 70.38 110 PHE A N 1
ATOM 815 C CA . PHE A 1 110 ? -14.880 -4.785 18.924 1.00 70.38 110 PHE A CA 1
ATOM 816 C C . PHE A 1 110 ? -16.228 -4.183 18.567 1.00 70.38 110 PHE A C 1
ATOM 818 O O . PHE A 1 110 ? -16.703 -4.377 17.452 1.00 70.38 110 PHE A O 1
ATOM 825 N N . PHE A 1 111 ? -16.828 -3.444 19.490 1.00 72.19 111 PHE A N 1
ATOM 826 C CA . PHE A 1 111 ? -18.126 -2.819 19.327 1.00 72.19 111 PHE A CA 1
ATOM 827 C C . PHE A 1 111 ? -18.063 -1.319 19.607 1.00 72.19 111 PHE A C 1
ATOM 829 O O . PHE A 1 111 ? -17.364 -0.881 20.520 1.00 72.19 111 PHE A O 1
ATOM 836 N N . MET A 1 112 ? -18.837 -0.529 18.868 1.00 68.31 112 MET A N 1
ATOM 837 C CA . MET A 1 112 ? -18.951 0.911 19.109 1.00 68.31 112 MET A CA 1
ATOM 838 C C . MET A 1 112 ? -20.363 1.417 18.786 1.00 68.31 112 MET A C 1
ATOM 840 O O . MET A 1 112 ? -21.054 0.886 17.916 1.00 68.31 112 MET A O 1
ATOM 844 N N . ALA A 1 113 ? -20.842 2.417 19.518 1.00 67.06 113 ALA A N 1
ATOM 845 C CA . ALA A 1 113 ? -22.110 3.076 19.208 1.00 67.06 113 ALA A CA 1
ATOM 846 C C . ALA A 1 113 ? -21.997 3.878 17.896 1.00 67.06 113 ALA A C 1
ATOM 848 O O . ALA A 1 113 ? -20.909 4.308 17.519 1.00 67.06 113 ALA A O 1
ATOM 849 N N . SER A 1 114 ? -23.103 4.100 17.176 1.00 56.56 114 SER A N 1
ATOM 850 C CA . SER A 1 114 ? -23.086 4.861 15.901 1.00 56.56 114 SER A CA 1
ATOM 851 C C . SER A 1 114 ? -22.629 6.307 16.059 1.00 56.56 114 SER A C 1
ATOM 853 O O . SER A 1 114 ? -22.181 6.912 15.095 1.00 56.56 114 SER A O 1
ATOM 855 N N . ASP A 1 115 ? -22.782 6.870 17.253 1.00 61.81 115 ASP A N 1
ATOM 856 C CA . ASP A 1 115 ? -22.336 8.218 17.607 1.00 61.81 115 ASP A CA 1
ATOM 857 C C . ASP A 1 115 ? -20.927 8.228 18.226 1.00 61.81 115 ASP A C 1
ATOM 859 O O . ASP A 1 115 ? -20.486 9.258 18.731 1.00 61.81 115 ASP A O 1
ATOM 863 N N . ALA A 1 116 ? -20.242 7.078 18.227 1.00 57.56 116 ALA A N 1
ATOM 864 C CA . ALA A 1 116 ? -18.949 6.859 18.864 1.00 57.56 116 ALA A CA 1
ATOM 865 C C . ALA A 1 116 ? -18.901 7.243 20.358 1.00 57.56 116 ALA A C 1
ATOM 867 O O . ALA A 1 116 ? -17.814 7.417 20.900 1.00 57.56 116 ALA A O 1
ATOM 868 N N . SER A 1 117 ? -20.047 7.358 21.044 1.00 66.25 117 SER A N 1
ATOM 869 C CA . SER A 1 117 ? -20.114 7.726 22.470 1.00 66.25 117 SER A CA 1
ATOM 870 C C . SER A 1 117 ? -19.757 6.572 23.406 1.00 66.25 117 SER A C 1
ATOM 872 O O . SER A 1 117 ? -19.384 6.787 24.559 1.00 66.25 117 SER A O 1
ATOM 874 N N . GLN A 1 118 ? -19.875 5.337 22.916 1.00 66.25 118 GLN A N 1
ATOM 875 C CA . GLN A 1 118 ? -19.610 4.125 23.675 1.00 66.25 118 GLN A CA 1
ATOM 876 C C . GLN A 1 118 ? -18.754 3.175 22.863 1.00 66.25 118 GLN A C 1
ATOM 878 O O . GLN A 1 118 ? -18.990 2.961 21.675 1.00 66.25 118 GLN A O 1
ATOM 883 N N . LEU A 1 119 ? -17.792 2.575 23.550 1.00 71.06 119 LEU A N 1
ATOM 884 C CA . LEU A 1 119 ? -16.872 1.608 22.998 1.00 71.06 119 LEU A CA 1
ATOM 885 C C . LEU A 1 119 ? -16.830 0.400 23.917 1.00 71.06 119 LEU A C 1
ATOM 887 O O . LEU A 1 119 ? -16.707 0.536 25.136 1.00 71.06 119 LEU A O 1
ATOM 891 N N . TRP A 1 120 ? -16.899 -0.786 23.340 1.00 72.00 120 TRP A N 1
ATOM 892 C CA . TRP A 1 120 ? -16.838 -2.011 24.106 1.00 72.00 120 TRP A CA 1
ATOM 893 C C . TRP A 1 120 ? -16.129 -3.100 23.321 1.00 72.00 120 TRP A C 1
ATOM 895 O O . TRP A 1 120 ? -16.113 -3.097 22.098 1.00 72.00 120 TRP A O 1
ATOM 905 N N . TRP A 1 121 ? -15.534 -4.059 24.014 1.00 70.94 121 TRP A N 1
ATOM 906 C CA . TRP A 1 121 ? -15.020 -5.248 23.362 1.00 70.94 121 TRP A CA 1
ATOM 907 C C . TRP A 1 121 ? -15.185 -6.456 24.270 1.00 70.94 121 TRP A C 1
ATOM 909 O O . TRP A 1 121 ? -15.128 -6.349 25.497 1.00 70.94 121 TRP A O 1
ATOM 919 N N . GLN A 1 122 ? -15.436 -7.606 23.655 1.00 69.38 122 GLN A N 1
ATOM 920 C CA . GLN A 1 122 ? -15.717 -8.847 24.363 1.00 69.38 122 GLN A CA 1
ATOM 921 C C . GLN A 1 122 ? -14.736 -9.921 23.912 1.00 69.38 122 GLN A C 1
ATOM 923 O O . GLN A 1 122 ? -14.554 -10.114 22.713 1.00 69.38 122 GLN A O 1
ATOM 928 N N . HIS A 1 123 ? -14.135 -10.627 24.866 1.00 64.81 123 HIS A N 1
ATOM 929 C CA . HIS A 1 123 ? -13.503 -11.920 24.620 1.00 64.81 123 HIS A CA 1
ATOM 930 C C . HIS A 1 123 ? -14.587 -13.006 24.525 1.00 64.81 123 HIS A C 1
ATOM 932 O O . HIS A 1 123 ? -15.532 -12.951 25.307 1.00 64.81 123 HIS A O 1
ATOM 938 N N . GLU A 1 124 ? -14.405 -14.000 23.647 1.00 60.22 124 GLU A N 1
ATOM 939 C CA . GLU A 1 124 ? -15.216 -15.231 23.467 1.00 60.22 124 GLU A CA 1
ATOM 940 C C . GLU A 1 124 ? -16.177 -15.287 22.261 1.00 60.22 124 GLU A C 1
ATOM 942 O O . GLU A 1 124 ? -16.669 -14.293 21.732 1.00 60.22 124 GLU A O 1
ATOM 947 N N . SER A 1 125 ? -16.430 -16.528 21.825 1.00 49.03 125 SER A N 1
ATOM 948 C CA . SER A 1 125 ? -17.137 -16.955 20.607 1.00 49.03 125 SER A CA 1
ATOM 949 C C . SER A 1 125 ? -18.659 -16.767 20.624 1.00 49.03 125 SER A C 1
ATOM 951 O O . SER A 1 125 ? -19.322 -17.074 19.632 1.00 49.03 125 SER A O 1
ATOM 953 N N . LYS A 1 126 ? -19.231 -16.255 21.719 1.00 50.53 126 LYS A N 1
ATOM 954 C CA . LYS A 1 126 ? -20.652 -15.909 21.815 1.00 50.53 126 LYS A CA 1
ATOM 955 C C . LYS A 1 126 ? -20.784 -14.448 22.221 1.00 50.53 126 LYS A C 1
ATOM 957 O O . LYS A 1 126 ? -20.589 -14.096 23.383 1.00 50.53 126 LYS A O 1
ATOM 962 N N . VAL A 1 127 ? -21.121 -13.619 21.234 1.00 51.09 127 VAL A N 1
ATOM 963 C CA . VAL A 1 127 ? -21.568 -12.239 21.437 1.00 51.09 127 VAL A CA 1
ATOM 964 C C . VAL A 1 127 ? -22.702 -12.283 22.456 1.00 51.09 127 VAL A C 1
ATOM 966 O O . VAL A 1 127 ? -23.745 -12.881 22.193 1.00 51.09 127 VAL A O 1
ATOM 969 N N . GLN A 1 128 ? -22.484 -11.729 23.648 1.00 51.66 128 GLN A N 1
ATOM 970 C CA . GLN A 1 128 ? -23.582 -11.539 24.585 1.00 51.66 128 GLN A CA 1
ATOM 971 C C . GLN A 1 128 ? -24.318 -10.272 24.160 1.00 51.66 128 GLN A C 1
ATOM 973 O O . GLN A 1 128 ? -23.893 -9.161 24.486 1.00 51.66 128 GLN A O 1
ATOM 978 N N . ASP A 1 129 ? -25.409 -10.454 23.413 1.00 45.16 129 ASP A N 1
ATOM 979 C CA . ASP A 1 129 ? -26.395 -9.403 23.166 1.00 45.16 129 ASP A CA 1
ATOM 980 C C . ASP A 1 129 ? -26.776 -8.766 24.514 1.00 45.16 129 ASP A C 1
ATOM 982 O O . ASP A 1 129 ? -27.310 -9.434 25.398 1.00 45.16 129 ASP A O 1
ATOM 986 N N . GLY A 1 130 ? -26.453 -7.481 24.701 1.00 55.56 130 GLY A N 1
ATOM 987 C CA . GLY A 1 130 ? -26.930 -6.700 25.850 1.00 55.56 130 GLY A CA 1
ATOM 988 C C . GLY A 1 130 ? -25.900 -5.868 26.617 1.00 55.56 130 GLY A C 1
ATOM 989 O O . GLY A 1 130 ? -26.312 -4.989 27.367 1.00 55.56 130 GLY A O 1
ATOM 990 N N . LYS A 1 131 ? -24.584 -6.062 26.438 1.00 59.47 131 LYS A N 1
ATOM 991 C CA . LYS A 1 131 ? -23.583 -5.240 27.162 1.00 59.47 131 LYS A CA 1
ATOM 992 C C . LYS A 1 131 ? -23.336 -3.854 26.565 1.00 59.47 131 LYS A C 1
ATOM 994 O O . LYS A 1 131 ? -22.910 -2.960 27.287 1.00 59.47 131 LYS A O 1
ATOM 999 N N . CYS A 1 132 ? -23.662 -3.661 25.291 1.00 64.12 132 CYS A N 1
ATOM 1000 C CA . CYS A 1 132 ? -23.853 -2.335 24.715 1.00 64.12 132 CYS A CA 1
ATOM 1001 C C . CYS A 1 132 ? -25.082 -2.347 23.791 1.00 64.12 132 CYS A C 1
ATOM 1003 O O . CYS A 1 132 ? -24.964 -2.671 22.604 1.00 64.12 132 CYS A O 1
ATOM 1005 N N . PRO A 1 133 ? -26.281 -2.054 24.323 1.00 63.12 133 PRO A N 1
ATOM 1006 C CA . PRO A 1 133 ? -27.496 -1.960 23.524 1.00 63.12 133 PRO A CA 1
ATOM 1007 C C . PRO A 1 133 ? -27.344 -0.866 22.458 1.00 63.12 133 PRO A C 1
ATOM 1009 O O . PRO A 1 133 ? -27.237 0.312 22.782 1.00 63.12 133 PRO A O 1
ATOM 1012 N N . GLY A 1 134 ? -27.318 -1.259 21.183 1.00 62.38 134 GLY A N 1
ATOM 1013 C CA . GLY A 1 134 ? -27.152 -0.331 20.059 1.00 62.38 134 GLY A CA 1
ATOM 1014 C C . GLY A 1 134 ? -25.709 -0.098 19.601 1.00 62.38 134 GLY A C 1
ATOM 1015 O O . GLY A 1 134 ? -25.512 0.653 18.647 1.00 62.38 134 GLY A O 1
ATOM 1016 N N . CYS A 1 135 ? -24.710 -0.751 20.208 1.00 62.97 135 CYS A N 1
ATOM 1017 C CA . CYS A 1 135 ? -23.392 -0.823 19.584 1.00 62.97 135 CYS A CA 1
ATOM 1018 C C . CYS A 1 135 ? -23.399 -1.787 18.392 1.00 62.97 135 CYS A C 1
ATOM 1020 O O . CYS A 1 135 ? -24.061 -2.825 18.396 1.00 62.97 135 CYS A O 1
ATOM 1022 N N . TYR A 1 136 ? -22.588 -1.466 17.393 1.00 60.38 136 TYR A N 1
ATOM 1023 C CA . TYR A 1 136 ? -22.365 -2.287 16.207 1.00 60.38 136 TYR A CA 1
ATOM 1024 C C . TYR A 1 136 ? -21.066 -3.063 16.355 1.00 60.38 136 TYR A C 1
ATOM 1026 O O . TYR A 1 136 ? -20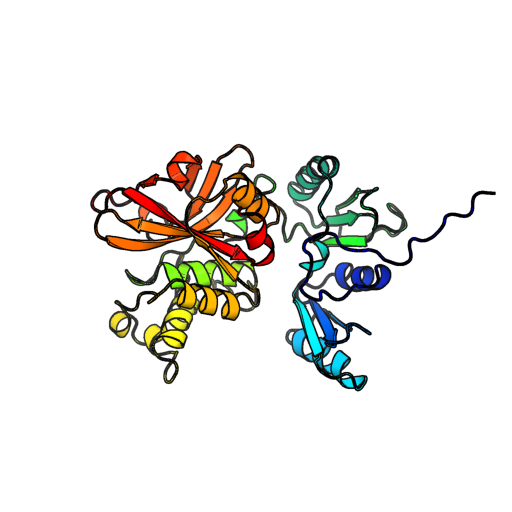.190 -2.598 17.069 1.00 60.38 136 TYR A O 1
ATOM 1034 N N . LEU A 1 137 ? -20.937 -4.231 15.718 1.00 56.50 137 LEU A N 1
ATOM 1035 C CA . LEU A 1 137 ? -19.647 -4.918 15.584 1.00 56.50 137 LEU A CA 1
ATOM 1036 C C . LEU A 1 137 ? -18.798 -4.139 14.575 1.00 56.50 137 LEU A C 1
ATOM 1038 O O . LEU A 1 137 ? -19.309 -3.808 13.516 1.00 56.50 137 LEU A O 1
ATOM 1042 N N . TYR A 1 138 ? -17.541 -3.854 14.887 1.00 59.28 138 TYR A N 1
ATOM 1043 C CA . TYR A 1 138 ? -16.601 -3.095 14.049 1.00 59.28 138 TYR A CA 1
ATOM 1044 C C . TYR A 1 138 ? -15.454 -3.981 13.569 1.00 59.28 138 TYR A C 1
ATOM 1046 O O . TYR A 1 138 ? -15.088 -3.940 12.400 1.00 59.28 138 TYR A O 1
ATOM 1054 N N . ASP A 1 139 ? -14.925 -4.832 14.449 1.00 57.72 139 ASP A N 1
ATOM 1055 C CA . ASP A 1 139 ? -13.823 -5.738 14.131 1.00 57.72 139 ASP A CA 1
ATOM 1056 C C . ASP A 1 139 ? -14.042 -7.118 14.747 1.00 57.72 139 ASP A C 1
ATOM 1058 O O . ASP A 1 139 ? -14.515 -7.238 15.881 1.00 57.72 139 ASP A O 1
ATOM 1062 N N . HIS A 1 140 ? -13.645 -8.147 13.999 1.00 53.16 140 HIS A N 1
ATOM 1063 C CA . HIS A 1 140 ? -13.639 -9.533 14.446 1.00 53.16 140 HIS A CA 1
ATOM 1064 C C . HIS A 1 140 ? -12.192 -10.001 14.633 1.00 53.16 140 HIS A C 1
ATOM 1066 O O . HIS A 1 140 ? -11.379 -9.997 13.711 1.00 53.16 140 HIS A O 1
ATOM 1072 N N . ASN A 1 141 ? -11.879 -10.443 15.845 1.00 55.12 141 ASN A N 1
ATOM 1073 C CA . ASN A 1 141 ? -10.618 -11.041 16.282 1.00 55.12 141 ASN A CA 1
ATOM 1074 C C . ASN A 1 141 ? -9.354 -10.191 16.104 1.00 55.12 141 ASN A C 1
ATOM 1076 O O . ASN A 1 141 ? -8.252 -10.735 16.061 1.00 55.12 141 ASN A O 1
ATOM 1080 N N . GLY A 1 142 ? -9.453 -8.866 16.054 1.00 54.94 142 GLY A N 1
ATOM 1081 C CA . GLY A 1 142 ? -8.270 -8.028 15.872 1.00 54.94 142 GLY A CA 1
ATOM 1082 C C . GLY A 1 142 ? -7.697 -8.122 14.458 1.00 54.94 142 GLY A C 1
ATOM 1083 O O . GLY A 1 142 ? -6.489 -7.926 14.283 1.00 54.94 142 GLY A O 1
ATOM 1084 N N . ALA A 1 143 ? -8.510 -8.438 13.441 1.00 50.31 143 ALA A N 1
ATOM 1085 C CA . ALA A 1 143 ? -8.044 -8.643 12.067 1.00 50.31 143 ALA A CA 1
ATOM 1086 C C . ALA A 1 143 ? -7.273 -7.429 11.522 1.00 50.31 143 ALA A C 1
ATOM 1088 O O . ALA A 1 143 ? -6.381 -7.593 10.690 1.00 50.31 143 ALA A O 1
ATOM 1089 N N . ARG A 1 144 ? -7.480 -6.235 12.101 1.00 52.66 144 ARG A N 1
ATOM 1090 C CA . ARG A 1 144 ? -6.713 -4.999 11.823 1.00 52.66 144 ARG A CA 1
ATOM 1091 C C . ARG A 1 144 ? -5.928 -4.427 12.994 1.00 52.66 144 ARG A C 1
ATOM 1093 O O . ARG A 1 144 ? -5.205 -3.460 12.827 1.00 52.66 144 ARG A O 1
ATOM 1100 N N . CYS A 1 145 ? -5.963 -5.094 14.144 1.00 57.72 145 CYS A N 1
ATOM 1101 C CA . CYS A 1 145 ? -5.142 -4.712 15.276 1.00 57.72 145 CYS A CA 1
ATOM 1102 C C . CYS A 1 145 ? -3.656 -4.625 14.931 1.00 57.72 145 CYS A C 1
ATOM 1104 O O . CYS A 1 145 ? -3.117 -5.558 14.325 1.00 57.72 145 CYS A O 1
ATOM 1106 N N . PRO A 1 146 ? -2.983 -3.559 15.356 1.00 60.91 146 PRO A N 1
ATOM 1107 C CA . PRO A 1 146 ? -1.545 -3.518 15.290 1.00 60.91 146 PRO A CA 1
ATOM 1108 C C . PRO A 1 146 ? -0.879 -4.612 16.128 1.00 60.91 146 PRO A C 1
ATOM 1110 O O . PRO A 1 146 ? -1.410 -5.071 17.140 1.00 60.91 146 PRO A O 1
ATOM 1113 N N . CYS A 1 147 ? 0.342 -4.949 15.753 1.00 67.12 147 CYS A N 1
ATOM 1114 C CA . CYS A 1 147 ? 1.165 -5.954 16.406 1.00 67.12 147 CYS A CA 1
ATOM 1115 C C . CYS A 1 147 ? 1.787 -5.427 17.708 1.00 67.12 147 CYS A C 1
ATOM 1117 O O . CYS A 1 147 ? 1.842 -6.157 18.695 1.00 67.12 147 CYS A O 1
ATOM 1119 N N . SER A 1 148 ? 2.195 -4.149 17.729 1.00 64.62 148 SER A N 1
ATOM 1120 C CA . SER A 1 148 ? 2.873 -3.519 18.881 1.00 64.62 148 SER A CA 1
ATOM 1121 C C . SER A 1 148 ? 2.300 -2.146 19.288 1.00 64.62 148 SER A C 1
ATOM 1123 O O . SER A 1 148 ? 2.729 -1.576 20.289 1.00 64.62 148 SER A O 1
ATOM 1125 N N . GLY A 1 149 ? 1.322 -1.607 18.550 1.00 64.88 149 GLY A N 1
ATOM 1126 C CA . GLY A 1 149 ? 0.712 -0.284 18.774 1.00 64.88 149 GLY A CA 1
ATOM 1127 C C . GLY A 1 149 ? 0.096 0.278 17.485 1.00 64.88 149 GLY A C 1
ATOM 1128 O O . GLY A 1 149 ? 0.547 -0.134 16.433 1.00 64.88 149 GLY A O 1
ATOM 1129 N N . PRO A 1 150 ? -0.909 1.171 17.539 1.00 55.00 150 PRO A N 1
ATOM 1130 C CA . PRO A 1 150 ? -1.934 1.445 16.503 1.00 55.00 150 PRO A CA 1
ATOM 1131 C C . PRO A 1 150 ? -1.497 1.532 15.032 1.00 55.00 150 PRO A C 1
ATOM 1133 O O . PRO A 1 150 ? -2.300 1.189 14.176 1.00 55.00 150 PRO A O 1
ATOM 1136 N N . GLY A 1 151 ? -0.246 1.872 14.725 1.00 75.38 151 GLY A N 1
ATOM 1137 C CA . GLY A 1 151 ? 0.271 1.866 13.358 1.00 75.38 151 GLY A CA 1
ATOM 1138 C C . GLY A 1 151 ? 1.080 0.636 12.936 1.00 75.38 151 GLY A C 1
ATOM 1139 O O . GLY A 1 151 ? 1.503 0.598 11.795 1.00 75.38 151 GLY A O 1
ATOM 1140 N N . ASP A 1 152 ? 1.379 -0.342 13.793 1.00 83.62 152 ASP A N 1
ATOM 1141 C CA . ASP A 1 152 ? 2.289 -1.461 13.486 1.00 83.62 152 ASP A CA 1
ATOM 1142 C C . ASP A 1 152 ? 1.576 -2.643 12.811 1.00 83.62 152 ASP A C 1
ATOM 1144 O O . ASP A 1 152 ? 0.979 -3.469 13.497 1.00 83.62 152 ASP A O 1
ATOM 1148 N N . MET A 1 153 ? 1.678 -2.794 11.490 1.00 87.81 153 MET A N 1
ATOM 1149 C CA . MET A 1 153 ? 1.046 -3.900 10.753 1.00 87.81 153 MET A CA 1
ATOM 1150 C C . MET A 1 153 ? 1.992 -5.085 10.481 1.00 87.81 153 MET A C 1
ATOM 1152 O O . MET A 1 153 ? 1.588 -6.060 9.847 1.00 87.81 153 MET A O 1
ATOM 1156 N N . ARG A 1 154 ? 3.248 -5.057 10.951 1.00 87.19 154 ARG A N 1
ATOM 1157 C CA . ARG A 1 154 ? 4.311 -5.984 10.500 1.00 87.19 154 ARG A CA 1
ATOM 1158 C C . ARG A 1 154 ? 3.996 -7.473 10.649 1.00 87.19 154 ARG A C 1
ATOM 1160 O O . ARG A 1 154 ? 4.353 -8.253 9.784 1.00 87.19 154 ARG A O 1
ATOM 1167 N N . CYS A 1 155 ? 3.314 -7.890 11.711 1.00 78.50 155 CYS A N 1
ATOM 1168 C CA . CYS A 1 155 ? 2.924 -9.291 11.936 1.00 78.50 155 CYS A CA 1
ATOM 1169 C C . CYS A 1 155 ? 1.876 -9.819 10.943 1.00 78.50 155 CYS A C 1
ATOM 1171 O O . CYS A 1 155 ? 1.630 -11.022 10.903 1.00 78.50 155 CYS A O 1
ATOM 1173 N N . LYS A 1 156 ? 1.247 -8.933 10.165 1.00 79.25 156 LYS A N 1
ATOM 1174 C CA . LYS A 1 156 ? 0.278 -9.267 9.111 1.00 79.25 156 LYS A CA 1
ATOM 1175 C C . LYS A 1 156 ? 0.868 -9.137 7.718 1.00 79.25 156 LYS A C 1
ATOM 1177 O O . LYS A 1 156 ? 0.261 -9.590 6.753 1.00 79.25 156 LYS A O 1
ATOM 1182 N N . ILE A 1 157 ? 2.033 -8.507 7.616 1.00 84.31 157 ILE A N 1
ATOM 1183 C CA . ILE A 1 157 ? 2.719 -8.290 6.358 1.00 84.31 157 ILE A CA 1
ATOM 1184 C C . ILE A 1 157 ? 3.830 -9.320 6.263 1.00 84.31 157 ILE A C 1
ATOM 1186 O O . ILE A 1 157 ? 4.728 -9.376 7.101 1.00 84.31 157 ILE A O 1
ATOM 1190 N N . GLN A 1 158 ? 3.810 -10.111 5.201 1.00 83.44 158 GLN A N 1
ATOM 1191 C CA . GLN A 1 158 ? 4.995 -10.872 4.858 1.00 83.44 158 GLN A CA 1
ATOM 1192 C C . GLN A 1 158 ? 6.021 -9.927 4.257 1.00 83.44 158 GLN A C 1
ATOM 1194 O O . GLN A 1 158 ? 5.804 -9.385 3.178 1.00 83.44 158 GLN A O 1
ATOM 1199 N N . ALA A 1 159 ? 7.128 -9.727 4.959 1.00 86.44 159 ALA A N 1
ATOM 1200 C CA . ALA A 1 159 ? 8.259 -9.009 4.410 1.00 86.44 159 ALA A CA 1
ATOM 1201 C C . ALA A 1 159 ? 8.928 -9.876 3.337 1.00 86.44 159 ALA A C 1
ATOM 1203 O O . ALA A 1 159 ? 9.451 -10.957 3.621 1.00 86.44 159 ALA A O 1
ATOM 1204 N N . CYS A 1 160 ? 8.811 -9.414 2.094 1.00 87.38 160 CYS A N 1
ATOM 1205 C CA . CYS A 1 160 ? 9.187 -10.162 0.912 1.00 87.38 160 CYS A CA 1
ATOM 1206 C C . CYS A 1 160 ? 10.492 -9.656 0.313 1.00 87.38 160 CYS A C 1
ATOM 1208 O O . CYS A 1 160 ? 10.594 -8.500 -0.077 1.00 87.38 160 CYS A O 1
ATOM 1210 N N . MET A 1 161 ? 11.449 -10.552 0.121 1.00 89.06 161 MET A N 1
ATOM 1211 C CA . MET A 1 161 ? 12.599 -10.278 -0.725 1.00 89.06 161 MET A CA 1
ATOM 1212 C C . MET A 1 161 ? 12.168 -10.249 -2.191 1.00 89.06 161 MET A C 1
ATOM 1214 O O . MET A 1 161 ? 11.399 -11.114 -2.629 1.00 89.06 161 MET A O 1
ATOM 1218 N N . GLN A 1 162 ? 12.679 -9.276 -2.942 1.00 89.69 162 GLN A N 1
ATOM 1219 C CA . GLN A 1 162 ? 12.429 -9.206 -4.376 1.00 89.69 162 GLN A CA 1
ATOM 1220 C C . GLN A 1 162 ? 13.191 -10.298 -5.117 1.00 89.69 162 GLN A C 1
ATOM 1222 O O . GLN A 1 162 ? 14.313 -10.664 -4.755 1.00 89.69 162 GLN A O 1
ATOM 1227 N N . TYR A 1 163 ? 12.579 -10.820 -6.173 1.00 88.38 163 TYR A N 1
ATOM 1228 C CA . TYR A 1 163 ? 13.114 -11.963 -6.893 1.00 88.38 163 TYR A CA 1
ATOM 1229 C C . TYR A 1 163 ? 14.108 -11.587 -7.995 1.00 88.38 163 TYR A C 1
ATOM 1231 O O . TYR A 1 163 ? 15.026 -12.361 -8.279 1.00 88.38 163 TYR A O 1
ATOM 1239 N N . GLN A 1 164 ? 13.946 -10.406 -8.598 1.00 91.69 164 GLN A N 1
ATOM 1240 C CA . GLN A 1 164 ? 14.876 -9.849 -9.585 1.00 91.69 164 GLN A CA 1
ATOM 1241 C C . GLN A 1 164 ? 15.321 -8.431 -9.198 1.00 91.69 164 GLN A C 1
ATOM 1243 O O . GLN A 1 164 ? 14.593 -7.741 -8.485 1.00 91.69 164 GLN A O 1
ATOM 1248 N N . PRO A 1 165 ? 16.492 -7.952 -9.666 1.00 90.25 165 PRO A N 1
ATOM 1249 C CA . PRO A 1 165 ? 17.090 -6.687 -9.218 1.00 90.25 165 PRO A CA 1
ATOM 1250 C C . PRO A 1 165 ? 16.234 -5.431 -9.427 1.00 90.25 165 PRO A C 1
ATOM 1252 O O . PRO A 1 165 ? 16.364 -4.478 -8.668 1.00 90.25 165 PRO A O 1
ATOM 1255 N N . TYR A 1 166 ? 15.344 -5.427 -10.419 1.00 93.12 166 TYR A N 1
ATOM 1256 C CA . TYR A 1 166 ? 14.532 -4.256 -10.770 1.00 93.12 166 TYR A CA 1
ATOM 1257 C C . TYR A 1 166 ? 13.049 -4.402 -10.397 1.00 93.12 166 TYR A C 1
ATOM 1259 O O . TYR A 1 166 ? 12.216 -3.599 -10.814 1.00 93.12 166 TYR A O 1
ATOM 1267 N N . TRP A 1 167 ? 12.706 -5.422 -9.605 1.00 94.88 167 TRP A N 1
ATOM 1268 C CA . TRP A 1 167 ? 11.324 -5.767 -9.252 1.00 94.88 167 TRP A CA 1
ATOM 1269 C C . TRP A 1 167 ? 10.901 -5.279 -7.856 1.00 94.88 167 TRP A C 1
ATOM 1271 O O . TRP A 1 167 ? 9.886 -5.731 -7.321 1.00 94.88 167 TRP A O 1
ATOM 1281 N N . CYS A 1 168 ? 11.623 -4.320 -7.266 1.00 94.75 168 CYS A N 1
ATOM 1282 C CA . CYS A 1 168 ? 11.266 -3.704 -5.980 1.00 94.75 168 CYS A CA 1
ATOM 1283 C C . CYS A 1 168 ? 9.812 -3.204 -5.944 1.00 94.75 168 CYS A C 1
ATOM 1285 O O . CYS A 1 168 ? 9.078 -3.432 -4.979 1.00 94.75 168 CYS A O 1
ATOM 1287 N N . TRP A 1 169 ? 9.364 -2.605 -7.050 1.00 96.62 169 TRP A N 1
ATOM 1288 C CA . TRP A 1 169 ? 8.000 -2.126 -7.244 1.00 96.62 169 TRP A CA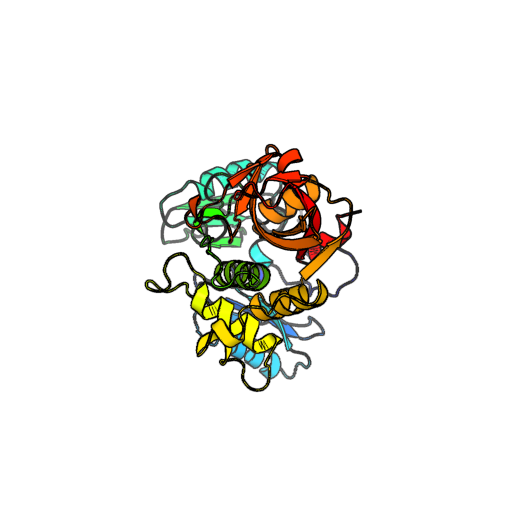 1
ATOM 1289 C C . TRP A 1 169 ? 6.976 -3.271 -7.221 1.00 96.62 169 TRP A C 1
ATOM 1291 O O . TRP A 1 169 ? 5.986 -3.195 -6.496 1.00 96.62 169 TRP A O 1
ATOM 1301 N N . ALA A 1 170 ? 7.223 -4.353 -7.964 1.00 95.88 170 ALA A N 1
ATOM 1302 C CA . ALA A 1 170 ? 6.313 -5.490 -8.064 1.00 95.88 170 ALA A CA 1
ATOM 1303 C C . ALA A 1 170 ? 6.250 -6.266 -6.746 1.00 95.88 170 ALA A C 1
ATOM 1305 O O . ALA A 1 170 ? 5.173 -6.688 -6.332 1.00 95.88 170 ALA A O 1
ATOM 1306 N N . THR A 1 171 ? 7.381 -6.380 -6.047 1.00 94.75 171 THR A N 1
ATOM 1307 C CA . THR A 1 171 ? 7.442 -6.975 -4.708 1.00 94.75 171 THR A CA 1
ATOM 1308 C C . THR A 1 171 ? 6.628 -6.163 -3.715 1.00 94.75 171 THR A C 1
ATOM 1310 O O . THR A 1 171 ? 5.814 -6.721 -2.981 1.00 94.75 171 THR A O 1
ATOM 1313 N N . SER A 1 172 ? 6.777 -4.837 -3.738 1.00 95.69 172 SER A N 1
ATOM 1314 C CA . SER A 1 172 ? 6.004 -3.940 -2.879 1.00 95.69 172 SER A CA 1
ATOM 1315 C C . SER A 1 172 ? 4.500 -4.055 -3.149 1.00 95.69 172 SER A C 1
ATOM 1317 O O . SER A 1 172 ? 3.711 -4.177 -2.212 1.00 95.69 172 SER A O 1
ATOM 1319 N N . VAL A 1 173 ? 4.087 -4.105 -4.423 1.00 96.25 173 VAL A N 1
ATOM 1320 C CA . VAL A 1 173 ? 2.682 -4.350 -4.802 1.00 96.25 173 VAL A CA 1
ATOM 1321 C C . VAL A 1 173 ? 2.214 -5.718 -4.313 1.00 96.25 173 VAL A C 1
ATOM 1323 O O . VAL A 1 173 ? 1.116 -5.815 -3.772 1.00 96.25 173 VAL A O 1
ATOM 1326 N N . ALA A 1 174 ? 3.031 -6.764 -4.454 1.00 94.31 174 ALA A N 1
ATOM 1327 C CA . ALA A 1 174 ? 2.686 -8.108 -4.007 1.00 94.31 174 ALA A CA 1
ATOM 1328 C C . ALA A 1 174 ? 2.468 -8.173 -2.489 1.00 94.31 174 ALA A C 1
ATOM 1330 O O . ALA A 1 174 ? 1.491 -8.769 -2.039 1.00 94.31 174 ALA A O 1
ATOM 1331 N N . MET A 1 175 ? 3.321 -7.511 -1.703 1.00 92.69 175 MET A N 1
ATOM 1332 C CA . MET A 1 175 ? 3.166 -7.424 -0.249 1.00 92.69 175 MET A CA 1
ATOM 1333 C C . MET A 1 175 ? 1.871 -6.719 0.146 1.00 92.69 175 MET A C 1
ATOM 1335 O O . MET A 1 175 ? 1.124 -7.222 0.984 1.00 92.69 175 MET A O 1
ATOM 1339 N N . VAL A 1 176 ? 1.580 -5.573 -0.476 1.00 94.06 176 VAL A N 1
ATOM 1340 C CA . VAL A 1 176 ? 0.347 -4.826 -0.202 1.00 94.06 176 VAL A CA 1
ATOM 1341 C C . VAL A 1 176 ? -0.885 -5.623 -0.629 1.00 94.06 176 VAL A C 1
ATOM 1343 O O . VAL A 1 176 ? -1.865 -5.704 0.108 1.00 94.06 176 VAL A O 1
ATOM 1346 N N . ALA A 1 177 ? -0.834 -6.282 -1.784 1.00 91.38 177 ALA A N 1
ATOM 1347 C CA . ALA A 1 177 ? -1.904 -7.151 -2.251 1.00 91.38 177 ALA A CA 1
ATOM 1348 C C . ALA A 1 177 ? -2.130 -8.338 -1.302 1.00 91.38 177 ALA A C 1
ATOM 1350 O O . ALA A 1 177 ? -3.274 -8.647 -0.980 1.00 91.38 177 ALA A O 1
ATOM 1351 N N . GLY A 1 178 ? -1.060 -8.974 -0.819 1.00 86.50 178 GLY A N 1
ATOM 1352 C CA . GLY A 1 178 ? -1.113 -10.053 0.168 1.00 86.50 178 GLY A CA 1
ATOM 1353 C C . GLY A 1 178 ? -1.654 -9.602 1.525 1.00 86.50 178 GLY A C 1
ATOM 1354 O O . GLY A 1 178 ? -2.351 -10.373 2.175 1.00 86.50 178 GLY A O 1
ATOM 1355 N N . TYR A 1 179 ? -1.411 -8.350 1.922 1.00 86.69 179 TYR A N 1
ATOM 1356 C CA . TYR A 1 179 ? -2.002 -7.751 3.121 1.00 86.69 179 TYR A CA 1
ATOM 1357 C C . TYR A 1 179 ? -3.519 -7.547 2.978 1.00 86.69 179 TYR A C 1
ATOM 1359 O O . TYR A 1 179 ? -4.284 -7.995 3.833 1.00 86.69 179 TYR A O 1
ATOM 1367 N N . TYR A 1 180 ? -3.982 -6.937 1.880 1.00 81.94 180 TYR A N 1
ATOM 1368 C CA . TYR A 1 180 ? -5.419 -6.708 1.668 1.00 81.94 180 TYR A CA 1
ATOM 1369 C C . TYR A 1 180 ? -6.176 -7.977 1.267 1.00 81.94 180 TYR A C 1
ATOM 1371 O O . TYR A 1 180 ? -7.347 -8.142 1.612 1.00 81.94 180 TYR A O 1
ATOM 1379 N N . PHE A 1 181 ? -5.535 -8.920 0.573 1.00 77.69 181 PHE A N 1
ATOM 1380 C CA . PHE A 1 181 ? -6.158 -10.145 0.070 1.00 77.69 181 PHE A CA 1
ATOM 1381 C C . PHE A 1 181 ? -5.370 -11.433 0.359 1.00 77.69 181 PHE A C 1
ATOM 1383 O O . PHE A 1 181 ? -5.138 -12.207 -0.573 1.00 77.69 181 PHE A O 1
ATOM 1390 N N . PRO A 1 182 ? -5.079 -11.773 1.630 1.00 74.56 182 PRO A N 1
ATOM 1391 C CA . PRO A 1 182 ? -4.317 -12.972 1.998 1.00 74.56 182 PRO A CA 1
ATOM 1392 C C . PRO A 1 182 ? -4.909 -14.296 1.495 1.00 74.56 182 PRO A C 1
ATOM 1394 O O . PRO A 1 182 ? -4.179 -15.256 1.312 1.00 74.56 182 PRO A O 1
ATOM 1397 N N . HIS A 1 183 ? -6.220 -14.394 1.249 1.00 73.75 183 HIS A N 1
ATOM 1398 C CA . HIS A 1 183 ? -6.821 -15.607 0.664 1.00 73.75 183 HIS A CA 1
ATOM 1399 C C . HIS A 1 183 ? -6.684 -15.695 -0.862 1.00 73.75 183 HIS A C 1
ATOM 1401 O O . HIS A 1 183 ? -6.632 -16.791 -1.410 1.00 73.75 183 HIS A O 1
ATOM 1407 N N . ARG A 1 184 ? -6.655 -14.549 -1.555 1.00 76.38 184 ARG A N 1
ATOM 1408 C CA . ARG A 1 184 ? -6.538 -14.481 -3.024 1.00 76.38 184 ARG A CA 1
ATOM 1409 C C . ARG A 1 184 ? -5.083 -14.534 -3.463 1.00 76.38 184 ARG A C 1
ATOM 1411 O O . ARG A 1 184 ? -4.759 -15.129 -4.486 1.00 76.38 184 ARG A O 1
ATOM 1418 N N . TYR A 1 185 ? -4.236 -13.900 -2.670 1.00 82.06 185 TYR A N 1
ATOM 1419 C CA . TYR A 1 185 ? -2.797 -13.875 -2.813 1.00 82.06 185 TYR A CA 1
ATOM 1420 C C . TYR A 1 185 ? -2.190 -14.509 -1.563 1.00 82.06 185 TYR A C 1
ATOM 1422 O O . TYR A 1 185 ? -1.539 -13.817 -0.777 1.00 82.06 185 TYR A O 1
ATOM 1430 N N . PRO A 1 186 ? -2.476 -15.804 -1.322 1.00 70.12 186 PRO A N 1
ATOM 1431 C CA . PRO A 1 186 ? -1.883 -16.493 -0.201 1.00 70.12 186 PRO A CA 1
ATOM 1432 C C . PRO A 1 186 ? -0.394 -16.533 -0.444 1.00 70.12 186 PRO A C 1
ATOM 1434 O O . PRO A 1 186 ? 0.073 -17.036 -1.465 1.00 70.12 186 PRO A O 1
ATOM 1437 N N . ASN A 1 187 ? 0.352 -16.027 0.520 1.00 63.62 187 ASN A N 1
ATOM 1438 C CA . ASN A 1 187 ? 1.751 -16.362 0.561 1.00 63.62 187 ASN A CA 1
ATOM 1439 C C . ASN A 1 187 ? 1.835 -17.825 0.977 1.00 63.62 187 ASN A C 1
ATOM 1441 O O . ASN A 1 187 ? 1.514 -18.192 2.113 1.00 63.62 187 ASN A O 1
ATOM 1445 N N . THR A 1 188 ? 2.149 -18.691 0.020 1.00 52.50 188 THR A N 1
ATOM 1446 C CA . THR A 1 188 ? 2.120 -20.121 0.277 1.00 52.50 188 THR A CA 1
ATOM 1447 C C . THR A 1 188 ? 3.400 -20.557 0.969 1.00 52.50 188 THR A C 1
ATOM 1449 O O . THR A 1 188 ? 4.500 -20.054 0.725 1.00 52.50 188 THR A O 1
ATOM 1452 N N . LYS A 1 189 ? 3.251 -21.522 1.876 1.00 39.72 189 LYS A N 1
ATOM 1453 C CA . LYS A 1 189 ? 4.362 -22.190 2.550 1.00 39.72 189 LYS A CA 1
ATOM 1454 C C . LYS A 1 189 ? 5.155 -22.962 1.481 1.00 39.72 189 LYS A C 1
ATOM 1456 O O . LYS A 1 189 ? 4.784 -24.073 1.127 1.00 39.72 189 LYS A O 1
ATOM 1461 N N . GLY A 1 190 ? 6.191 -22.339 0.922 1.00 38.81 190 GLY A N 1
ATOM 1462 C CA . GLY A 1 190 ? 6.958 -22.880 -0.209 1.00 38.81 190 GLY A CA 1
ATOM 1463 C C . GLY A 1 190 ? 7.624 -21.811 -1.078 1.00 38.81 190 GLY A C 1
ATOM 1464 O O . GLY A 1 190 ? 8.674 -22.077 -1.655 1.00 38.81 190 GLY A O 1
ATOM 1465 N N . ASP A 1 191 ? 7.093 -20.584 -1.085 1.00 50.28 191 ASP A N 1
ATOM 1466 C CA . ASP A 1 191 ? 7.689 -19.450 -1.812 1.00 50.28 191 ASP A CA 1
ATOM 1467 C C . ASP A 1 191 ? 8.927 -18.853 -1.101 1.00 50.28 191 ASP A C 1
ATOM 1469 O O . ASP A 1 191 ? 9.637 -18.011 -1.651 1.00 50.28 191 ASP A O 1
ATOM 1473 N N . GLY A 1 192 ? 9.222 -19.312 0.123 1.00 51.62 192 GLY A N 1
ATOM 1474 C CA . GLY A 1 192 ? 10.243 -18.721 0.992 1.00 51.62 192 GLY A CA 1
ATOM 1475 C C . GLY A 1 192 ? 9.839 -17.316 1.469 1.00 51.62 192 GLY A C 1
ATOM 1476 O O . GLY A 1 192 ? 8.658 -16.971 1.430 1.00 51.62 192 GLY A O 1
ATOM 1477 N N . PRO A 1 193 ? 10.787 -16.472 1.907 1.00 53.69 193 PRO A N 1
ATOM 1478 C CA . PRO A 1 193 ? 10.534 -15.059 2.185 1.00 53.69 193 PRO A CA 1
ATOM 1479 C C . PRO A 1 193 ? 10.302 -14.247 0.900 1.00 53.69 193 PRO A C 1
ATOM 1481 O O . PRO A 1 193 ? 10.492 -13.044 0.917 1.00 53.69 193 PRO A O 1
ATOM 1484 N N . ASN A 1 194 ? 9.930 -14.859 -0.227 1.00 57.47 194 ASN A N 1
ATOM 1485 C CA . ASN A 1 194 ? 9.865 -14.180 -1.514 1.00 57.47 194 ASN A CA 1
ATOM 1486 C C . ASN A 1 194 ? 8.407 -14.161 -1.964 1.00 57.47 194 ASN A C 1
ATOM 1488 O O . ASN A 1 194 ? 7.762 -15.202 -2.036 1.00 57.47 194 ASN A O 1
ATOM 1492 N N . CYS A 1 195 ? 7.889 -12.998 -2.345 1.00 75.00 195 CYS A N 1
ATOM 1493 C CA . CYS A 1 195 ? 6.553 -12.851 -2.937 1.00 75.00 195 CYS A CA 1
ATOM 1494 C C . CYS A 1 195 ? 6.505 -13.388 -4.390 1.00 75.00 195 CYS A C 1
ATOM 1496 O O . CYS A 1 195 ? 5.711 -12.925 -5.212 1.00 75.00 195 CYS A O 1
ATOM 1498 N N . ARG A 1 196 ? 7.363 -14.367 -4.721 1.00 78.81 196 ARG A N 1
ATOM 1499 C CA . ARG A 1 196 ? 7.781 -14.742 -6.078 1.00 78.81 196 ARG A CA 1
ATOM 1500 C C . ARG A 1 196 ? 6.601 -15.022 -6.998 1.00 78.81 196 ARG A C 1
ATOM 1502 O O . ARG A 1 196 ? 6.586 -14.539 -8.127 1.00 78.81 196 ARG A O 1
ATOM 1509 N N . GLY A 1 197 ? 5.626 -15.801 -6.526 1.00 81.19 197 GLY A N 1
ATOM 1510 C CA . GLY A 1 197 ? 4.483 -16.217 -7.335 1.00 81.19 197 GLY A CA 1
ATOM 1511 C C . GLY A 1 197 ? 3.595 -15.057 -7.789 1.00 81.19 197 GLY A C 1
ATOM 1512 O O . GLY A 1 197 ? 3.072 -15.093 -8.900 1.00 81.19 197 GLY A O 1
ATOM 1513 N N . LEU A 1 198 ? 3.427 -14.026 -6.958 1.00 89.69 198 LEU A N 1
ATOM 1514 C CA . LEU A 1 198 ? 2.627 -12.852 -7.308 1.00 89.69 198 LEU A CA 1
ATOM 1515 C C . LEU A 1 198 ? 3.469 -11.775 -7.998 1.00 89.69 198 LEU A C 1
ATOM 1517 O O . LEU A 1 198 ? 3.017 -11.178 -8.969 1.00 89.69 198 LEU A O 1
ATOM 1521 N N . GLU A 1 199 ? 4.697 -11.564 -7.536 1.00 91.56 199 GLU A N 1
ATOM 1522 C CA . GLU A 1 199 ? 5.648 -10.603 -8.095 1.00 91.56 199 GLU A CA 1
ATOM 1523 C C . GLU A 1 199 ? 5.882 -10.841 -9.596 1.00 91.56 199 GLU A C 1
ATOM 1525 O O . GLU A 1 199 ? 5.715 -9.921 -10.394 1.00 91.56 199 GLU A O 1
ATOM 1530 N N . CYS A 1 200 ? 6.167 -12.083 -10.011 1.00 92.62 200 CYS A N 1
ATOM 1531 C CA . CYS A 1 200 ? 6.389 -12.399 -11.425 1.00 92.62 200 CYS A CA 1
ATOM 1532 C C . CYS A 1 200 ? 5.137 -12.169 -12.287 1.00 92.62 200 CYS A C 1
ATOM 1534 O O . CYS A 1 200 ? 5.254 -11.720 -13.428 1.00 92.62 200 CYS A O 1
ATOM 1536 N N . LYS A 1 201 ? 3.940 -12.425 -11.737 1.00 92.94 201 LYS A N 1
ATOM 1537 C CA . LYS A 1 201 ? 2.664 -12.174 -12.422 1.00 92.94 201 LYS A CA 1
ATOM 1538 C C . LYS A 1 201 ? 2.424 -10.684 -12.598 1.00 92.94 201 LYS A C 1
ATOM 1540 O O . LYS A 1 201 ? 2.011 -10.268 -13.672 1.00 92.94 201 LYS A O 1
ATOM 1545 N N . ILE A 1 202 ? 2.720 -9.884 -11.572 1.00 95.06 202 ILE A N 1
ATOM 1546 C CA . ILE A 1 202 ? 2.614 -8.425 -11.638 1.00 95.06 202 ILE A CA 1
ATOM 1547 C C . ILE A 1 202 ? 3.513 -7.883 -12.755 1.00 95.06 202 ILE A C 1
ATOM 1549 O O . ILE A 1 202 ? 3.040 -7.121 -13.595 1.00 95.06 202 ILE A O 1
ATOM 1553 N N . VAL A 1 203 ? 4.782 -8.298 -12.810 1.00 95.81 203 VAL A N 1
ATOM 1554 C CA . VAL A 1 203 ? 5.709 -7.851 -13.866 1.00 95.81 203 VAL A CA 1
ATOM 1555 C C . VAL A 1 203 ? 5.222 -8.297 -15.241 1.00 95.81 203 VAL A C 1
ATOM 1557 O O . VAL A 1 203 ? 5.097 -7.480 -16.155 1.00 95.81 203 VAL A O 1
ATOM 1560 N N . GLY A 1 204 ? 4.889 -9.580 -15.379 1.00 95.31 204 GLY A N 1
ATOM 1561 C CA . GLY A 1 204 ? 4.466 -10.162 -16.643 1.00 95.31 204 GLY A CA 1
ATOM 1562 C C . GLY A 1 204 ? 3.177 -9.556 -17.195 1.00 95.31 204 GLY A C 1
ATOM 1563 O O . GLY A 1 204 ? 3.138 -9.188 -18.364 1.00 95.31 204 GLY A O 1
ATOM 1564 N N . GLU A 1 205 ? 2.149 -9.354 -16.367 1.00 94.81 205 GLU A N 1
ATOM 1565 C CA . GLU A 1 205 ? 0.898 -8.703 -16.785 1.00 94.81 205 GLU A CA 1
ATOM 1566 C C . GLU A 1 205 ? 1.109 -7.295 -17.342 1.00 94.81 205 GLU A C 1
ATOM 1568 O O . GLU A 1 205 ? 0.374 -6.860 -18.232 1.00 94.81 205 GLU A O 1
ATOM 1573 N N . PHE A 1 206 ? 2.077 -6.565 -16.797 1.00 94.75 206 PHE A N 1
ATOM 1574 C CA . PHE A 1 206 ? 2.253 -5.161 -17.114 1.00 94.75 206 PHE A CA 1
ATOM 1575 C C . PHE A 1 206 ? 3.250 -4.908 -18.252 1.00 94.75 206 PHE A C 1
ATOM 1577 O O . PHE A 1 206 ? 3.034 -3.978 -19.030 1.00 94.75 206 PHE A O 1
ATOM 1584 N N . HIS A 1 207 ? 4.296 -5.728 -18.380 1.00 95.38 207 HIS A N 1
ATOM 1585 C CA . HIS A 1 207 ? 5.270 -5.636 -19.477 1.00 95.38 207 HIS A CA 1
ATOM 1586 C C . HIS A 1 207 ? 4.893 -6.508 -20.682 1.00 95.38 207 HIS A C 1
ATOM 1588 O O . HIS A 1 207 ? 5.167 -6.139 -21.823 1.00 95.38 207 HIS A O 1
ATOM 1594 N N . TYR A 1 208 ? 4.213 -7.634 -20.450 1.00 95.62 208 TYR A N 1
ATOM 1595 C CA . TYR A 1 208 ? 3.872 -8.631 -21.469 1.00 95.62 208 TYR A CA 1
ATOM 1596 C C . TYR A 1 208 ? 2.387 -9.012 -21.389 1.00 95.62 208 TYR A C 1
ATOM 1598 O O . TYR A 1 208 ? 2.052 -10.172 -21.146 1.00 95.62 208 TYR A O 1
ATOM 1606 N N . PRO A 1 209 ? 1.456 -8.070 -21.629 1.00 94.25 209 PRO A N 1
ATOM 1607 C CA . PRO A 1 209 ? 0.023 -8.300 -21.428 1.00 94.25 209 PRO A CA 1
ATOM 1608 C C . PRO A 1 209 ? -0.559 -9.428 -22.296 1.00 94.25 209 PRO A C 1
ATOM 1610 O O . PRO A 1 209 ? -1.594 -9.993 -21.953 1.00 94.25 209 PRO A O 1
ATOM 1613 N N . THR A 1 210 ? 0.088 -9.770 -23.413 1.00 96.94 210 THR A N 1
ATOM 1614 C CA . THR A 1 210 ? -0.301 -10.893 -24.281 1.00 96.94 210 THR A CA 1
ATOM 1615 C C . THR A 1 210 ? 0.185 -12.249 -23.770 1.00 96.94 210 THR A C 1
ATOM 1617 O O . THR A 1 210 ? -0.381 -13.275 -24.137 1.00 96.94 210 THR A O 1
ATOM 1620 N N . THR A 1 211 ? 1.216 -12.268 -22.923 1.00 95.12 211 THR A N 1
ATOM 1621 C CA . THR A 1 211 ? 1.831 -13.472 -22.344 1.00 95.12 211 THR A CA 1
ATOM 1622 C C . THR A 1 211 ? 2.238 -13.210 -20.887 1.00 95.12 211 THR A C 1
ATOM 1624 O O . THR A 1 211 ? 3.429 -13.219 -20.569 1.00 95.12 211 THR A O 1
ATOM 1627 N N . PRO A 1 212 ? 1.275 -12.958 -19.985 1.00 92.50 212 PRO A N 1
ATOM 1628 C CA . PRO A 1 212 ? 1.551 -12.469 -18.633 1.00 92.50 212 PRO A CA 1
ATOM 1629 C C . PRO A 1 212 ? 2.332 -13.460 -17.758 1.00 92.50 212 PRO A C 1
ATOM 1631 O O . PRO A 1 212 ? 3.010 -13.056 -16.822 1.00 92.50 212 PRO A O 1
ATOM 1634 N N . ASP A 1 213 ? 2.295 -14.755 -18.071 1.00 92.75 213 ASP A N 1
ATOM 1635 C CA . ASP A 1 213 ? 3.024 -15.775 -17.307 1.00 92.75 213 ASP A CA 1
ATOM 1636 C C . ASP A 1 213 ? 4.512 -15.872 -17.677 1.00 92.75 213 ASP A C 1
ATOM 1638 O O . ASP A 1 213 ? 5.258 -16.622 -17.044 1.00 92.75 213 ASP A O 1
ATOM 1642 N N . ILE A 1 214 ? 4.974 -15.120 -18.682 1.00 95.12 214 ILE A N 1
ATOM 1643 C CA . ILE A 1 214 ? 6.330 -15.257 -19.223 1.00 95.12 214 ILE A CA 1
ATOM 1644 C C . ILE A 1 214 ? 7.411 -15.022 -18.168 1.00 95.12 214 ILE A C 1
ATOM 1646 O O . ILE A 1 214 ? 8.361 -15.793 -18.089 1.00 95.12 214 ILE A O 1
ATOM 1650 N N . CYS A 1 215 ? 7.216 -14.041 -17.287 1.00 93.50 215 CYS A N 1
ATOM 1651 C CA . CYS A 1 215 ? 8.162 -13.725 -16.219 1.00 93.50 215 CYS A CA 1
ATOM 1652 C C . CYS A 1 215 ? 8.121 -14.735 -15.064 1.00 93.50 215 CYS A C 1
ATOM 1654 O O . CYS A 1 215 ? 9.055 -14.806 -14.267 1.00 93.50 215 CYS A O 1
ATOM 1656 N N . CYS A 1 216 ? 7.046 -15.521 -14.954 1.00 91.75 216 CYS A N 1
ATOM 1657 C CA . CYS A 1 216 ? 6.956 -16.624 -14.001 1.00 91.75 216 CYS A CA 1
ATOM 1658 C C . CYS A 1 216 ? 7.603 -17.906 -14.541 1.00 91.75 216 CYS A C 1
ATOM 1660 O O . CYS A 1 216 ? 8.143 -18.688 -13.758 1.00 91.75 216 CYS A O 1
ATOM 1662 N N . GLN A 1 217 ? 7.555 -18.113 -15.859 1.00 92.56 217 GLN A N 1
ATOM 1663 C CA . GLN A 1 217 ? 8.163 -19.257 -16.547 1.00 92.56 217 GLN A CA 1
ATOM 1664 C C . GLN A 1 217 ? 9.670 -19.064 -16.749 1.00 92.56 217 GLN A C 1
ATOM 1666 O O . GLN A 1 217 ? 10.453 -19.969 -16.471 1.00 92.56 217 GLN A O 1
ATOM 1671 N N . ASP A 1 218 ? 10.069 -17.871 -17.186 1.00 91.62 218 ASP A N 1
ATOM 1672 C CA . ASP A 1 218 ? 11.449 -17.465 -17.425 1.00 91.62 218 ASP A CA 1
ATOM 1673 C C . ASP A 1 218 ? 11.676 -16.077 -16.821 1.00 91.62 218 ASP A C 1
ATOM 1675 O O . ASP A 1 218 ? 11.457 -15.026 -17.427 1.00 91.62 218 ASP A O 1
ATOM 1679 N N . LYS A 1 219 ? 12.121 -16.086 -15.569 1.00 85.88 219 LYS A N 1
ATOM 1680 C CA . LYS A 1 219 ? 12.391 -14.870 -14.806 1.00 85.88 219 LYS A CA 1
ATOM 1681 C C . LYS A 1 219 ? 13.502 -14.016 -15.412 1.00 85.88 219 LYS A C 1
ATOM 1683 O O . LYS A 1 219 ? 13.526 -12.813 -15.165 1.00 85.88 219 LYS A O 1
ATOM 1688 N N . ASP A 1 220 ? 14.460 -14.629 -16.106 1.00 91.62 220 ASP A N 1
ATOM 1689 C CA . ASP A 1 220 ? 15.683 -13.948 -16.529 1.00 91.62 220 ASP A CA 1
ATOM 1690 C C . ASP A 1 220 ? 15.413 -13.132 -17.788 1.00 91.62 220 ASP A C 1
ATOM 1692 O O . ASP A 1 220 ? 15.962 -12.041 -17.949 1.00 91.62 220 ASP A O 1
ATOM 1696 N N . ARG A 1 221 ? 14.446 -13.578 -18.598 1.00 92.88 221 ARG A N 1
ATOM 1697 C CA . ARG A 1 221 ? 13.865 -12.792 -19.688 1.00 92.88 221 ARG A CA 1
ATOM 1698 C C . ARG A 1 221 ? 13.295 -11.449 -19.236 1.00 92.88 221 ARG A C 1
ATOM 1700 O O . ARG A 1 221 ? 13.357 -10.488 -19.993 1.00 92.88 221 ARG A O 1
ATOM 1707 N N . CYS A 1 222 ? 12.781 -11.384 -18.011 1.00 94.12 222 CYS A N 1
ATOM 1708 C CA . CYS A 1 222 ? 12.161 -10.189 -17.446 1.00 94.12 222 CYS A CA 1
ATOM 1709 C C . CYS A 1 222 ? 13.037 -9.493 -16.387 1.00 94.12 222 CYS A C 1
ATOM 1711 O O . CYS A 1 222 ? 12.568 -8.643 -15.628 1.00 94.12 222 CYS A O 1
ATOM 1713 N N . ARG A 1 223 ? 14.321 -9.865 -16.291 1.00 93.62 223 ARG A N 1
ATOM 1714 C CA . ARG A 1 223 ? 15.227 -9.433 -15.214 1.00 93.62 223 ARG A CA 1
ATOM 1715 C C . ARG A 1 223 ? 15.337 -7.914 -15.077 1.00 93.62 223 ARG A C 1
ATOM 1717 O O . ARG A 1 223 ? 15.473 -7.427 -13.958 1.00 93.62 223 ARG A O 1
ATOM 1724 N N . ASN A 1 224 ? 15.286 -7.195 -16.197 1.00 92.31 224 ASN A N 1
ATOM 1725 C CA . ASN A 1 224 ? 15.489 -5.744 -16.272 1.00 92.31 224 ASN A CA 1
ATOM 1726 C C . ASN A 1 224 ? 14.179 -4.940 -16.335 1.00 92.31 224 ASN A C 1
ATOM 1728 O O . ASN A 1 224 ? 14.223 -3.727 -16.533 1.00 92.31 224 ASN A O 1
ATOM 1732 N N . ASP A 1 225 ? 13.027 -5.593 -16.168 1.00 92.62 225 ASP A N 1
ATOM 1733 C CA . ASP A 1 225 ? 11.719 -4.941 -16.239 1.00 92.62 225 ASP A CA 1
ATOM 1734 C C . ASP A 1 225 ? 11.413 -4.169 -14.945 1.00 92.62 225 ASP A C 1
ATOM 1736 O O . ASP A 1 225 ? 10.874 -4.693 -13.966 1.00 92.62 225 ASP A O 1
ATOM 1740 N N . SER A 1 226 ? 11.807 -2.896 -14.937 1.00 91.75 226 SER A N 1
ATOM 1741 C CA . SER A 1 226 ? 11.475 -1.923 -13.895 1.00 91.75 226 SER A CA 1
ATOM 1742 C C . SER A 1 226 ? 10.126 -1.250 -14.162 1.00 91.75 226 SER A C 1
ATOM 1744 O O . SER A 1 226 ? 9.638 -1.231 -15.290 1.00 91.75 226 SER A O 1
ATOM 1746 N N . ALA A 1 227 ? 9.526 -0.634 -13.137 1.00 86.44 227 ALA A N 1
ATOM 1747 C CA . ALA A 1 227 ? 8.355 0.211 -13.349 1.00 86.44 227 ALA A CA 1
ATOM 1748 C C . ALA A 1 227 ? 8.749 1.443 -14.191 1.00 86.44 227 ALA A C 1
ATOM 1750 O O . ALA A 1 227 ? 9.545 2.260 -13.727 1.00 86.44 227 ALA A O 1
ATOM 1751 N N . PRO A 1 228 ? 8.161 1.648 -15.384 1.00 79.12 228 PRO A N 1
ATOM 1752 C CA . PRO A 1 228 ? 8.530 2.758 -16.259 1.00 79.12 228 PRO A CA 1
ATOM 1753 C C . PRO A 1 228 ? 8.119 4.134 -15.712 1.00 79.12 228 PRO A C 1
ATOM 1755 O O . PRO A 1 228 ? 8.613 5.152 -16.186 1.00 79.12 228 PRO A O 1
ATOM 1758 N N . SER A 1 229 ? 7.183 4.202 -14.755 1.00 88.69 229 SER A N 1
ATOM 1759 C CA . SER A 1 229 ? 6.759 5.456 -14.113 1.00 88.69 229 SER A CA 1
ATOM 1760 C C . SER A 1 229 ? 5.959 5.215 -12.827 1.00 88.69 229 SER A C 1
ATOM 1762 O O . SER A 1 229 ? 5.425 4.128 -12.607 1.00 88.69 229 SER A O 1
ATOM 1764 N N . GLY A 1 230 ? 5.760 6.264 -12.021 1.00 89.69 230 GLY A N 1
ATOM 1765 C CA . GLY A 1 230 ? 4.846 6.207 -10.872 1.00 89.69 230 GLY A CA 1
ATOM 1766 C C . GLY A 1 230 ? 3.386 5.912 -11.255 1.00 89.69 230 GLY A C 1
ATOM 1767 O O . GLY A 1 230 ? 2.681 5.235 -10.510 1.00 89.69 230 GLY A O 1
ATOM 1768 N N . ALA A 1 231 ? 2.933 6.331 -12.444 1.00 93.12 231 ALA A N 1
ATOM 1769 C CA . ALA A 1 231 ? 1.591 6.005 -12.942 1.00 93.12 231 ALA A CA 1
ATOM 1770 C C . ALA A 1 231 ? 1.410 4.495 -13.172 1.00 93.12 231 ALA A C 1
ATOM 1772 O O . ALA A 1 231 ? 0.332 3.942 -12.953 1.00 93.12 231 ALA A O 1
ATOM 1773 N N . PHE A 1 232 ? 2.484 3.817 -13.576 1.00 92.31 232 PHE A N 1
ATOM 1774 C CA . PHE A 1 232 ? 2.499 2.371 -13.744 1.00 92.31 232 PHE A CA 1
ATOM 1775 C C . PHE A 1 232 ? 2.344 1.642 -12.406 1.00 92.31 232 PHE A C 1
ATOM 1777 O O . PHE A 1 232 ? 1.532 0.723 -12.298 1.00 92.31 232 PHE A O 1
ATOM 1784 N N . LEU A 1 233 ? 3.045 2.112 -11.368 1.00 95.62 233 LEU A N 1
ATOM 1785 C CA . LEU A 1 233 ? 2.911 1.591 -10.009 1.00 95.62 233 LEU A CA 1
ATOM 1786 C C . LEU A 1 233 ? 1.500 1.821 -9.443 1.00 95.62 233 LEU A C 1
ATOM 1788 O O . LEU A 1 233 ? 0.911 0.892 -8.900 1.00 95.62 233 LEU A O 1
ATOM 1792 N N . ILE A 1 234 ? 0.909 3.006 -9.645 1.00 97.00 234 ILE A N 1
ATOM 1793 C CA . ILE A 1 234 ? -0.491 3.278 -9.265 1.00 97.00 234 ILE A CA 1
ATOM 1794 C C . ILE A 1 234 ? -1.442 2.297 -9.957 1.00 97.00 234 ILE A C 1
ATOM 1796 O O . ILE A 1 234 ? -2.309 1.714 -9.312 1.00 97.00 234 ILE A O 1
ATOM 1800 N N . LYS A 1 235 ? -1.273 2.061 -11.263 1.00 96.56 235 LYS A N 1
ATOM 1801 C CA . LYS A 1 235 ? -2.109 1.107 -12.004 1.00 96.56 235 LYS A CA 1
ATOM 1802 C C . LYS A 1 235 ? -1.987 -0.316 -11.437 1.00 96.56 235 LYS A C 1
ATOM 1804 O O . LYS A 1 235 ? -3.001 -1.009 -11.336 1.00 96.56 235 LYS A O 1
ATOM 1809 N N . ALA A 1 236 ? -0.782 -0.741 -11.049 1.00 96.62 236 ALA A N 1
ATOM 1810 C CA . ALA A 1 236 ? -0.550 -2.031 -10.398 1.00 96.62 236 ALA A CA 1
ATOM 1811 C C . ALA A 1 236 ? -1.215 -2.106 -9.019 1.00 96.62 236 ALA A C 1
ATOM 1813 O O . ALA A 1 236 ? -1.986 -3.034 -8.767 1.00 96.62 236 ALA A O 1
ATOM 1814 N N . LEU A 1 237 ? -1.011 -1.099 -8.169 1.00 96.62 237 LEU A N 1
ATOM 1815 C CA . LEU A 1 237 ? -1.665 -1.003 -6.866 1.00 96.62 237 LEU A CA 1
ATOM 1816 C C . LEU A 1 237 ? -3.188 -1.056 -7.007 1.00 96.62 237 LEU A C 1
ATOM 1818 O O . LEU A 1 237 ? -3.819 -1.899 -6.375 1.00 96.62 237 LEU A O 1
ATOM 1822 N N . ASN A 1 238 ? -3.781 -0.254 -7.893 1.00 93.44 238 ASN A N 1
ATOM 1823 C CA . ASN A 1 238 ? -5.231 -0.226 -8.083 1.00 93.44 238 ASN A CA 1
ATOM 1824 C C . ASN A 1 238 ? -5.785 -1.590 -8.499 1.00 93.44 238 ASN A C 1
ATOM 1826 O O . ASN A 1 238 ? -6.793 -2.052 -7.968 1.00 93.44 238 ASN A O 1
ATOM 1830 N N . ARG A 1 239 ? -5.099 -2.276 -9.419 1.00 93.62 239 ARG A N 1
ATOM 1831 C CA . ARG A 1 239 ? -5.515 -3.599 -9.898 1.00 93.62 239 ARG A CA 1
ATOM 1832 C C . ARG A 1 239 ? -5.449 -4.657 -8.799 1.00 93.62 239 ARG A C 1
ATOM 1834 O O . ARG A 1 239 ? -6.384 -5.443 -8.651 1.00 93.62 239 ARG A O 1
ATOM 1841 N N . TYR A 1 240 ? -4.348 -4.698 -8.054 1.00 92.38 240 TYR A N 1
ATOM 1842 C CA . TYR A 1 240 ? -4.087 -5.781 -7.107 1.00 92.38 240 TYR A CA 1
ATOM 1843 C C . TYR A 1 240 ? -4.693 -5.546 -5.723 1.00 92.38 240 TYR A C 1
ATOM 1845 O O . TYR A 1 240 ? -5.012 -6.520 -5.046 1.00 92.38 240 TYR A O 1
ATOM 1853 N N . THR A 1 241 ? -4.919 -4.292 -5.333 1.00 88.12 241 THR A N 1
ATOM 1854 C CA . THR A 1 241 ? -5.547 -3.921 -4.051 1.00 88.12 241 THR A CA 1
ATOM 1855 C C . THR A 1 241 ? -7.031 -3.578 -4.178 1.00 88.12 241 THR A C 1
ATOM 1857 O O . THR A 1 241 ? -7.726 -3.580 -3.173 1.00 88.12 241 THR A O 1
ATOM 1860 N N . GLN A 1 242 ? -7.540 -3.345 -5.396 1.00 84.81 242 GLN A N 1
ATOM 1861 C CA . GLN A 1 242 ? -8.920 -2.890 -5.644 1.00 84.81 242 GLN A CA 1
ATOM 1862 C C . GLN A 1 242 ? -9.272 -1.586 -4.914 1.00 84.81 242 GLN A C 1
ATOM 1864 O O . GLN A 1 242 ? -10.438 -1.307 -4.661 1.00 84.81 242 GLN A O 1
ATOM 1869 N N . MET A 1 243 ? -8.258 -0.783 -4.599 1.00 85.31 243 MET A N 1
ATOM 1870 C CA . MET A 1 243 ? -8.382 0.540 -4.000 1.00 85.31 243 MET A CA 1
ATOM 1871 C C . MET A 1 243 ? -7.822 1.578 -4.964 1.00 85.31 243 MET A C 1
ATOM 1873 O O . MET A 1 243 ? -6.950 1.264 -5.770 1.00 85.31 243 MET A O 1
ATOM 1877 N N . THR A 1 244 ? -8.264 2.827 -4.868 1.00 90.12 244 THR A N 1
ATOM 1878 C CA . THR A 1 244 ? -7.627 3.918 -5.611 1.00 90.12 244 THR A CA 1
ATOM 1879 C C . THR A 1 244 ? -6.410 4.408 -4.836 1.00 90.12 244 THR A C 1
ATOM 1881 O O . THR A 1 244 ? -6.529 4.810 -3.680 1.00 90.12 244 THR A O 1
ATOM 1884 N N . TRP A 1 245 ? -5.248 4.387 -5.479 1.00 94.94 245 TRP A N 1
ATOM 1885 C CA . TRP A 1 245 ? -3.997 4.920 -4.957 1.00 94.94 245 TRP A CA 1
ATOM 1886 C C . TRP A 1 245 ? -3.612 6.201 -5.676 1.00 94.94 245 TRP A C 1
ATOM 1888 O O . TRP A 1 245 ? -3.902 6.395 -6.859 1.00 94.94 245 TRP A O 1
ATOM 1898 N N . THR A 1 246 ? -2.879 7.044 -4.965 1.00 95.81 246 THR A N 1
ATOM 1899 C CA . THR A 1 246 ? -2.245 8.225 -5.531 1.00 95.81 246 THR A CA 1
ATOM 1900 C C . THR A 1 246 ? -0.788 8.297 -5.119 1.00 95.81 246 THR A C 1
ATOM 1902 O O . THR A 1 246 ? -0.383 7.707 -4.116 1.00 95.81 246 THR A O 1
ATOM 1905 N N . ARG A 1 247 ? -0.012 9.085 -5.862 1.00 95.88 247 ARG A N 1
ATOM 1906 C CA . ARG A 1 247 ? 1.343 9.468 -5.476 1.00 95.88 247 ARG A CA 1
ATOM 1907 C C . ARG A 1 247 ? 1.317 10.861 -4.857 1.00 95.88 247 ARG A C 1
ATOM 1909 O O . ARG A 1 247 ? 0.926 11.823 -5.513 1.00 95.88 247 ARG A O 1
ATOM 1916 N N . VAL A 1 248 ? 1.803 10.978 -3.628 1.00 94.50 248 VAL A N 1
ATOM 1917 C CA . VAL A 1 248 ? 2.141 12.256 -2.998 1.00 94.50 248 VAL A CA 1
ATOM 1918 C C . VAL A 1 248 ? 3.612 12.530 -3.298 1.00 94.50 248 VAL A C 1
ATOM 1920 O O . VAL A 1 248 ? 4.500 11.837 -2.803 1.00 94.50 248 VAL A O 1
ATOM 1923 N N . ALA A 1 249 ? 3.864 13.495 -4.180 1.00 90.88 249 ALA A N 1
ATOM 1924 C CA . ALA A 1 249 ? 5.204 13.898 -4.598 1.00 90.88 249 ALA A CA 1
ATOM 1925 C C . ALA A 1 249 ? 5.705 15.104 -3.789 1.00 90.88 249 ALA A C 1
ATOM 1927 O O . ALA A 1 249 ? 4.903 15.942 -3.382 1.00 90.88 249 ALA A O 1
ATOM 1928 N N . GLY A 1 250 ? 7.026 15.242 -3.648 1.00 85.56 250 GLY A N 1
ATOM 1929 C CA . GLY A 1 250 ? 7.645 16.396 -2.986 1.00 85.56 250 GLY A CA 1
ATOM 1930 C C . GLY A 1 250 ? 7.694 16.254 -1.465 1.00 85.56 250 GLY A C 1
ATOM 1931 O O . GLY A 1 250 ? 7.962 15.167 -0.957 1.00 85.56 250 GLY A O 1
ATOM 1932 N N . THR A 1 251 ? 7.475 17.355 -0.740 1.00 86.94 251 THR A N 1
ATOM 1933 C CA . THR A 1 251 ? 7.489 17.363 0.729 1.00 86.94 251 THR A CA 1
ATOM 1934 C C . THR A 1 251 ? 6.337 16.523 1.271 1.00 86.94 251 THR A C 1
ATOM 1936 O O . THR A 1 251 ? 5.173 16.859 1.078 1.00 86.94 251 THR A O 1
ATOM 1939 N N . VAL A 1 252 ? 6.664 15.433 1.962 1.00 90.62 252 VAL A N 1
ATOM 1940 C CA . VAL A 1 252 ? 5.686 14.552 2.607 1.00 90.62 252 VAL A CA 1
ATOM 1941 C C . VAL A 1 252 ? 5.588 14.914 4.086 1.00 90.62 252 VAL A C 1
ATOM 1943 O O . VAL A 1 252 ? 6.604 14.955 4.775 1.00 90.62 252 VAL A O 1
ATOM 1946 N N . ASP A 1 253 ? 4.378 15.160 4.585 1.00 87.19 253 ASP A N 1
ATOM 1947 C CA . ASP A 1 253 ? 4.145 15.427 6.007 1.00 87.19 253 ASP A CA 1
ATOM 1948 C C . ASP A 1 253 ? 4.200 14.119 6.834 1.00 87.19 253 ASP A C 1
ATOM 1950 O O . ASP A 1 253 ? 3.420 13.191 6.572 1.00 87.19 253 ASP A O 1
ATOM 1954 N N . PRO A 1 254 ? 5.069 14.010 7.862 1.00 88.50 254 PRO A N 1
ATOM 1955 C CA . PRO A 1 254 ? 5.100 12.846 8.748 1.00 88.50 254 PRO A CA 1
ATOM 1956 C C . PRO A 1 254 ? 3.803 12.633 9.547 1.00 88.50 254 PRO A C 1
ATOM 1958 O O . PRO A 1 254 ? 3.557 11.517 10.011 1.00 88.50 254 PRO A O 1
ATOM 1961 N N . LEU A 1 255 ? 2.971 13.659 9.764 1.00 80.81 255 LEU A N 1
ATOM 1962 C CA . LEU A 1 255 ? 1.639 13.491 10.363 1.00 80.81 255 LEU A CA 1
ATOM 1963 C C . LEU A 1 255 ? 0.694 12.737 9.425 1.00 80.81 255 LEU A C 1
ATOM 1965 O O . LEU A 1 255 ? 0.020 11.813 9.880 1.00 80.81 255 LEU A O 1
ATOM 1969 N N . MET A 1 256 ? 0.691 13.070 8.131 1.00 88.00 256 MET A N 1
ATOM 1970 C CA . MET A 1 256 ? -0.112 12.365 7.128 1.00 88.00 256 MET A CA 1
ATOM 1971 C C . MET A 1 256 ? 0.277 10.885 7.069 1.00 88.00 256 MET A C 1
ATOM 1973 O O . MET A 1 256 ? -0.589 10.022 7.193 1.00 88.00 256 MET A O 1
ATOM 1977 N N . LEU A 1 257 ? 1.577 10.579 6.996 1.00 90.75 257 LEU A N 1
ATOM 1978 C CA . LEU A 1 257 ? 2.050 9.191 6.989 1.00 90.75 257 LEU A CA 1
ATOM 1979 C C . LEU A 1 257 ? 1.641 8.425 8.242 1.00 90.75 257 LEU A C 1
ATOM 1981 O O . LEU A 1 257 ? 1.158 7.299 8.144 1.00 90.75 257 LEU A O 1
ATOM 1985 N N . ARG A 1 258 ? 1.802 9.036 9.422 1.00 83.75 258 ARG A N 1
ATOM 1986 C CA . ARG A 1 258 ? 1.343 8.423 10.670 1.00 83.75 258 ARG A CA 1
ATOM 1987 C C . ARG A 1 258 ? -0.144 8.120 10.611 1.00 83.75 258 ARG A C 1
ATOM 1989 O O . ARG A 1 258 ? -0.516 7.011 10.960 1.00 83.75 258 ARG A O 1
ATOM 1996 N N . ARG A 1 259 ? -0.975 9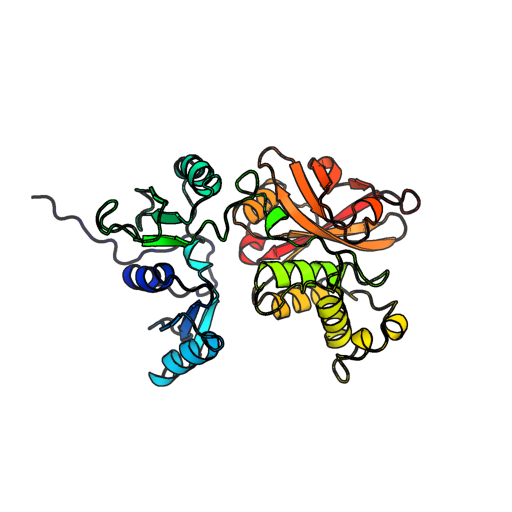.049 10.136 1.00 77.88 259 ARG A N 1
ATOM 1997 C CA . ARG A 1 259 ? -2.421 8.831 10.016 1.00 77.88 259 ARG A CA 1
ATOM 1998 C C . ARG A 1 259 ? -2.748 7.645 9.110 1.00 77.88 259 ARG A C 1
ATOM 2000 O O . ARG A 1 259 ? -3.459 6.753 9.546 1.00 77.88 259 ARG A O 1
ATOM 2007 N N . VAL A 1 260 ? -2.164 7.591 7.910 1.00 83.25 260 VAL A N 1
ATOM 2008 C CA . VAL A 1 260 ? -2.368 6.480 6.959 1.00 83.25 260 VAL A CA 1
ATOM 2009 C C . VAL A 1 260 ? -2.048 5.131 7.616 1.00 83.25 260 VAL A C 1
ATOM 2011 O O . VAL A 1 260 ? -2.844 4.197 7.549 1.00 83.25 260 VAL A O 1
ATOM 2014 N N . LEU A 1 261 ? -0.907 5.037 8.305 1.00 85.81 261 LEU A N 1
ATOM 2015 C CA . LEU A 1 261 ? -0.464 3.798 8.954 1.00 85.81 261 LEU A CA 1
ATOM 2016 C C . LEU A 1 261 ? -1.315 3.436 10.174 1.00 85.81 261 LEU A C 1
ATOM 2018 O O . LEU A 1 261 ? -1.592 2.261 10.394 1.00 85.81 261 LEU A O 1
ATOM 2022 N N . MET A 1 262 ? -1.719 4.432 10.965 1.00 74.31 262 MET A N 1
ATOM 2023 C CA . MET A 1 262 ? -2.583 4.265 12.140 1.00 74.31 262 MET A CA 1
ATOM 2024 C C . MET A 1 262 ? -3.997 3.821 11.754 1.00 74.31 262 MET A C 1
ATOM 2026 O O . MET A 1 262 ? -4.632 3.096 12.514 1.00 74.31 262 MET A O 1
ATOM 2030 N N . ASP A 1 263 ? -4.448 4.188 10.555 1.00 73.69 263 ASP A N 1
ATOM 2031 C CA . ASP A 1 263 ? -5.702 3.712 9.967 1.00 73.69 263 ASP A CA 1
ATOM 2032 C C . ASP A 1 263 ? -5.564 2.298 9.356 1.00 73.69 263 ASP A C 1
ATOM 2034 O O . ASP A 1 263 ? -6.514 1.742 8.807 1.00 73.69 263 ASP A O 1
ATOM 2038 N N . GLY A 1 264 ? -4.386 1.673 9.473 1.00 79.94 264 GLY A N 1
ATOM 2039 C CA . GLY A 1 264 ? -4.138 0.309 9.012 1.00 79.94 264 GLY A CA 1
ATOM 2040 C C . GLY A 1 264 ? -3.870 0.199 7.511 1.00 79.94 264 GLY A C 1
ATOM 2041 O O . GLY A 1 264 ? -4.069 -0.877 6.936 1.00 79.94 264 GLY A O 1
ATOM 2042 N N . HIS A 1 265 ? -3.415 1.282 6.875 1.00 87.81 265 HIS A N 1
ATOM 2043 C CA . HIS A 1 265 ? -3.018 1.291 5.473 1.00 87.81 265 HIS A CA 1
ATOM 2044 C C . HIS A 1 265 ? -1.498 1.346 5.324 1.00 87.81 265 HIS A C 1
ATOM 2046 O O . HIS A 1 265 ? -0.819 2.200 5.889 1.00 87.81 265 HIS A O 1
ATOM 2052 N N . MET A 1 266 ? -0.951 0.438 4.517 1.00 93.38 266 MET A N 1
ATOM 2053 C CA . MET A 1 266 ? 0.466 0.452 4.149 1.00 93.38 266 MET A CA 1
ATOM 2054 C C . MET A 1 266 ? 0.780 1.646 3.244 1.00 93.38 266 MET A C 1
ATOM 2056 O O . MET A 1 266 ? -0.057 2.064 2.443 1.00 93.38 266 MET A O 1
ATOM 2060 N N . VAL A 1 267 ? 2.014 2.142 3.322 1.00 96.81 267 VAL A N 1
ATOM 2061 C CA . VAL A 1 267 ? 2.526 3.190 2.429 1.00 96.81 267 VAL A CA 1
ATOM 2062 C C . VAL A 1 267 ? 3.656 2.609 1.587 1.00 96.81 267 VAL A C 1
ATOM 2064 O O . VAL A 1 267 ? 4.561 1.978 2.134 1.00 96.81 267 VAL A O 1
ATOM 2067 N N . LEU A 1 268 ? 3.635 2.821 0.268 1.00 97.44 268 LEU A N 1
ATOM 2068 C CA . LEU A 1 268 ? 4.828 2.568 -0.547 1.00 97.44 268 LEU A CA 1
ATOM 2069 C C . LEU A 1 268 ? 5.704 3.810 -0.526 1.00 97.44 268 LEU A C 1
ATOM 2071 O O . LEU A 1 268 ? 5.244 4.916 -0.809 1.00 97.44 268 LEU A O 1
ATOM 2075 N N . TRP A 1 269 ? 6.967 3.605 -0.201 1.00 95.00 269 TRP A N 1
ATOM 2076 C CA . TRP A 1 269 ? 7.972 4.638 -0.064 1.00 95.00 269 TRP A CA 1
ATOM 2077 C C . TRP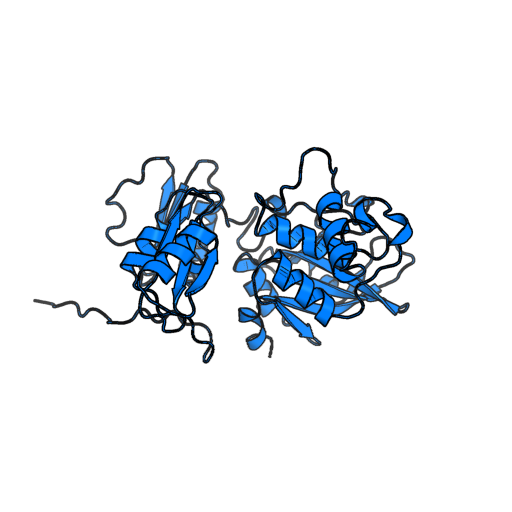 A 1 269 ? 8.899 4.615 -1.281 1.00 95.00 269 TRP A C 1
ATOM 2079 O O . TRP A 1 269 ? 9.579 3.622 -1.522 1.00 95.00 269 TRP A O 1
ATOM 2089 N N . ASP A 1 270 ? 8.885 5.698 -2.057 1.00 94.88 270 ASP A N 1
ATOM 2090 C CA . ASP A 1 270 ? 9.675 5.886 -3.275 1.00 94.88 270 ASP A CA 1
ATOM 2091 C C . ASP A 1 270 ? 10.921 6.714 -2.948 1.00 94.88 270 ASP A C 1
ATOM 2093 O O . ASP A 1 270 ? 10.806 7.843 -2.453 1.00 94.88 270 ASP A O 1
ATOM 2097 N N . VAL A 1 271 ? 12.107 6.174 -3.217 1.00 94.31 271 VAL A N 1
ATOM 2098 C CA . VAL A 1 271 ? 13.374 6.893 -3.046 1.00 94.31 271 VAL A CA 1
ATOM 2099 C C . VAL A 1 271 ? 14.127 6.991 -4.362 1.00 94.31 271 VAL A C 1
ATOM 2101 O O . VAL A 1 271 ? 14.193 6.037 -5.134 1.00 94.31 271 VAL A O 1
ATOM 2104 N N . THR A 1 272 ? 14.744 8.145 -4.590 1.00 92.88 272 THR A N 1
ATOM 2105 C CA . THR A 1 272 ? 15.703 8.349 -5.676 1.00 92.88 272 THR A CA 1
ATOM 2106 C C . THR A 1 272 ? 17.109 8.145 -5.133 1.00 92.88 272 THR A C 1
ATOM 2108 O O . THR A 1 272 ? 17.471 8.737 -4.116 1.00 92.88 272 THR A O 1
ATOM 2111 N N . MET A 1 273 ? 17.913 7.327 -5.807 1.00 89.88 273 MET A N 1
ATOM 2112 C CA . MET A 1 273 ? 19.301 7.070 -5.411 1.00 89.88 273 MET A CA 1
ATOM 2113 C C . MET A 1 273 ? 20.237 8.164 -5.950 1.00 89.88 273 MET A C 1
ATOM 2115 O O . MET A 1 273 ? 20.020 8.677 -7.049 1.00 89.88 273 MET A O 1
ATOM 2119 N N . VAL A 1 274 ? 21.310 8.497 -5.219 1.00 84.81 274 VAL A N 1
ATOM 2120 C CA . VAL A 1 274 ? 22.311 9.515 -5.629 1.00 84.81 274 VAL A CA 1
ATOM 2121 C C . VAL A 1 274 ? 22.954 9.211 -6.995 1.00 84.81 274 VAL A C 1
ATOM 2123 O O . VAL A 1 274 ? 23.290 10.135 -7.730 1.00 84.81 274 VAL A O 1
ATOM 2126 N N . GLY A 1 275 ? 23.074 7.935 -7.377 1.00 80.06 275 GLY A N 1
ATOM 2127 C CA . GLY A 1 275 ? 23.573 7.504 -8.693 1.00 80.06 275 GLY A CA 1
ATOM 2128 C C . GLY A 1 275 ? 22.524 7.467 -9.815 1.00 80.06 275 GLY A C 1
ATOM 2129 O O . GLY A 1 275 ? 22.831 7.016 -10.917 1.00 80.06 275 GLY A O 1
ATOM 2130 N N . GLY A 1 276 ? 21.295 7.914 -9.550 1.00 82.44 276 GLY A N 1
ATOM 2131 C CA . GLY A 1 276 ? 20.149 7.740 -10.440 1.00 82.44 276 GLY A CA 1
ATOM 2132 C C . GLY A 1 276 ? 19.422 6.408 -10.225 1.00 82.44 276 GLY A C 1
ATOM 2133 O O . GLY A 1 276 ? 19.895 5.514 -9.527 1.00 82.44 276 GLY A O 1
ATOM 2134 N N . GLY A 1 277 ? 18.236 6.286 -10.824 1.00 85.56 277 GLY A N 1
ATOM 2135 C CA . GLY A 1 277 ? 17.317 5.177 -10.564 1.00 85.56 277 GLY A CA 1
ATOM 2136 C C . GLY A 1 277 ? 16.444 5.400 -9.325 1.00 85.56 277 GLY A C 1
ATOM 2137 O O . GLY A 1 277 ? 16.654 6.331 -8.543 1.00 85.56 277 GLY A O 1
ATOM 2138 N N . GLY A 1 278 ? 15.429 4.550 -9.182 1.00 91.19 278 GLY A N 1
ATOM 2139 C CA . GLY A 1 278 ? 14.479 4.591 -8.076 1.00 91.19 278 GLY A CA 1
ATOM 2140 C C . GLY A 1 278 ? 14.397 3.248 -7.367 1.00 91.19 278 GLY A C 1
ATOM 2141 O O . GLY A 1 278 ? 14.648 2.205 -7.973 1.00 91.19 278 GLY A O 1
ATOM 2142 N N . HIS A 1 279 ? 14.028 3.285 -6.093 1.00 94.62 279 HIS A N 1
ATOM 2143 C CA . HIS A 1 279 ? 13.754 2.099 -5.294 1.00 94.62 279 HIS A CA 1
ATOM 2144 C C . HIS A 1 279 ? 12.440 2.274 -4.542 1.00 94.62 279 HIS A C 1
ATOM 2146 O O . HIS A 1 279 ? 12.136 3.362 -4.053 1.00 94.62 279 HIS A O 1
ATOM 2152 N N . VAL A 1 280 ? 11.650 1.205 -4.479 1.00 95.88 280 VAL A N 1
ATOM 2153 C CA . VAL A 1 280 ? 10.329 1.221 -3.851 1.00 95.88 280 VAL A CA 1
ATOM 2154 C C . VAL A 1 280 ? 10.337 0.257 -2.682 1.00 95.88 280 VAL A C 1
ATOM 2156 O O . VAL A 1 280 ? 10.571 -0.938 -2.851 1.00 95.88 280 VAL A O 1
ATOM 2159 N N . MET A 1 281 ? 10.065 0.800 -1.504 1.00 95.62 281 MET A N 1
ATOM 2160 C CA . MET A 1 281 ? 10.015 0.085 -0.237 1.00 95.62 281 MET A CA 1
ATOM 2161 C C . MET A 1 281 ? 8.608 0.134 0.348 1.00 95.62 281 MET A C 1
ATOM 2163 O O . MET A 1 281 ? 7.749 0.907 -0.080 1.00 95.62 281 MET A O 1
ATOM 2167 N N . VAL A 1 282 ? 8.377 -0.670 1.378 1.00 96.50 282 VAL A N 1
ATOM 2168 C CA . VAL A 1 282 ? 7.093 -0.738 2.068 1.00 96.50 282 VAL A CA 1
ATOM 2169 C C . VAL A 1 282 ? 7.235 -0.213 3.485 1.00 96.50 282 VAL A C 1
ATOM 2171 O O . VAL A 1 282 ? 7.972 -0.767 4.293 1.00 96.50 282 VAL A O 1
ATOM 2174 N N . MET A 1 283 ? 6.460 0.803 3.834 1.00 96.88 283 MET A N 1
ATOM 2175 C CA . MET A 1 283 ? 6.264 1.219 5.214 1.00 96.88 283 MET A CA 1
ATOM 2176 C C . MET A 1 283 ? 5.069 0.448 5.782 1.00 96.88 283 MET A C 1
ATOM 2178 O O . MET A 1 283 ? 3.911 0.692 5.439 1.00 96.88 283 MET A O 1
ATOM 2182 N N . GLY A 1 284 ? 5.382 -0.541 6.617 1.00 93.75 284 GLY A N 1
ATOM 2183 C CA . GLY A 1 284 ? 4.416 -1.441 7.246 1.00 93.75 284 GLY A CA 1
ATOM 2184 C C . GLY A 1 284 ? 3.962 -0.981 8.624 1.00 93.75 284 GLY A C 1
ATOM 2185 O O . GLY A 1 284 ? 3.242 -1.713 9.296 1.00 93.75 284 GLY A O 1
ATOM 2186 N N . GLY A 1 285 ? 4.393 0.196 9.078 1.00 92.44 285 GLY A N 1
ATOM 2187 C CA . GLY A 1 285 ? 3.805 0.792 10.262 1.00 92.44 285 GLY A CA 1
ATOM 2188 C C . GLY A 1 285 ? 4.570 1.923 10.922 1.00 92.44 285 GLY A C 1
ATOM 2189 O O . GLY A 1 285 ? 5.566 2.413 10.394 1.00 92.44 285 GLY A O 1
ATOM 2190 N N . THR A 1 286 ? 4.096 2.320 12.101 1.00 89.94 286 THR A N 1
ATOM 2191 C CA . THR A 1 286 ? 4.713 3.326 12.977 1.00 89.94 286 THR A CA 1
ATOM 2192 C C . THR A 1 286 ? 4.484 2.983 14.449 1.00 89.94 286 THR A C 1
ATOM 2194 O O . THR A 1 286 ? 3.494 2.336 14.796 1.00 89.94 286 THR A O 1
ATOM 2197 N N . ASP A 1 287 ? 5.384 3.439 15.322 1.00 80.38 287 ASP A N 1
ATOM 2198 C CA . ASP A 1 287 ? 5.189 3.398 16.777 1.00 80.38 287 ASP A CA 1
ATOM 2199 C C . ASP A 1 287 ? 4.333 4.563 17.312 1.00 80.38 287 ASP A C 1
ATOM 2201 O O . ASP A 1 287 ? 4.050 4.623 18.508 1.00 80.38 287 ASP A O 1
ATOM 2205 N N . GLY A 1 288 ? 3.940 5.507 16.446 1.00 77.50 288 GLY A N 1
ATOM 2206 C CA . GLY A 1 288 ? 3.217 6.731 16.804 1.00 77.50 288 GLY A CA 1
ATOM 2207 C C . GLY A 1 288 ? 4.092 7.832 17.424 1.00 77.50 288 GLY A C 1
ATOM 2208 O O . GLY A 1 288 ? 3.661 8.982 17.501 1.00 77.50 288 GLY A O 1
ATOM 2209 N N . MET A 1 289 ? 5.336 7.520 17.792 1.00 77.44 289 MET A N 1
ATOM 2210 C CA . MET A 1 289 ? 6.299 8.410 18.454 1.00 77.44 289 MET A CA 1
ATOM 2211 C C . MET A 1 289 ? 7.374 8.946 17.496 1.00 77.44 289 MET A C 1
ATOM 2213 O O . MET A 1 289 ? 8.356 9.542 17.930 1.00 77.44 289 MET A O 1
ATOM 2217 N N . GLY A 1 290 ? 7.173 8.778 16.187 1.00 81.00 290 GLY A N 1
ATOM 2218 C CA . GLY A 1 290 ? 8.054 9.313 15.146 1.00 81.00 290 GLY A CA 1
ATOM 2219 C C . GLY A 1 290 ? 9.005 8.288 14.532 1.00 81.00 290 GLY A C 1
ATOM 2220 O O . GLY A 1 290 ? 9.813 8.672 13.683 1.00 81.00 290 GLY A O 1
ATOM 2221 N N . ASN A 1 291 ? 8.886 7.008 14.904 1.00 89.69 291 ASN A N 1
ATOM 2222 C CA . ASN A 1 291 ? 9.546 5.921 14.193 1.00 89.69 291 ASN A CA 1
ATOM 2223 C C . ASN A 1 291 ? 8.591 5.239 13.211 1.00 89.69 291 ASN A C 1
ATOM 2225 O O . ASN A 1 291 ? 7.396 5.070 13.470 1.00 89.69 291 ASN A O 1
ATOM 2229 N N . PHE A 1 292 ? 9.150 4.804 12.090 1.00 94.62 292 PHE A N 1
ATOM 2230 C CA . PHE A 1 292 ? 8.467 4.122 11.003 1.00 94.62 292 PHE A CA 1
ATOM 2231 C C . PHE A 1 292 ? 9.118 2.768 10.756 1.00 94.62 292 PHE A C 1
ATOM 2233 O O . PHE A 1 292 ? 10.336 2.618 10.857 1.00 94.62 292 PHE A O 1
ATOM 2240 N N . TYR A 1 293 ? 8.300 1.779 10.428 1.00 94.81 293 TYR A N 1
ATOM 2241 C CA . TYR A 1 293 ? 8.750 0.429 10.151 1.00 94.81 293 TYR A CA 1
ATOM 2242 C C . TYR A 1 293 ? 8.827 0.207 8.650 1.00 94.81 293 TYR A C 1
ATOM 2244 O O . TYR A 1 293 ? 7.795 0.087 7.986 1.00 94.81 293 TYR A O 1
ATOM 2252 N N . ILE A 1 294 ? 10.042 0.139 8.121 1.00 94.88 294 ILE A N 1
ATOM 2253 C CA . ILE A 1 294 ? 10.298 0.016 6.691 1.00 94.88 294 ILE A CA 1
ATOM 2254 C C . ILE A 1 294 ? 10.799 -1.373 6.369 1.00 94.88 294 ILE A C 1
ATOM 2256 O O . ILE A 1 294 ? 11.775 -1.841 6.943 1.00 94.88 294 ILE A O 1
ATOM 2260 N N . HIS A 1 295 ? 10.170 -2.005 5.398 1.00 93.62 295 HIS A N 1
ATOM 2261 C CA . HIS A 1 295 ? 10.711 -3.164 4.739 1.00 93.62 295 HIS A CA 1
ATOM 2262 C C . HIS A 1 295 ? 11.310 -2.773 3.389 1.00 93.62 295 HIS A C 1
ATOM 2264 O O . HIS A 1 295 ? 10.620 -2.260 2.505 1.00 93.62 295 HIS A O 1
ATOM 2270 N N . ASP A 1 296 ? 12.599 -3.056 3.265 1.00 93.50 296 ASP A N 1
ATOM 2271 C CA . ASP A 1 296 ? 13.341 -3.017 2.019 1.00 93.50 296 ASP A CA 1
ATOM 2272 C C . ASP A 1 296 ? 13.433 -4.445 1.457 1.00 93.50 296 ASP A C 1
ATOM 2274 O O . ASP A 1 296 ? 14.069 -5.316 2.058 1.00 93.50 296 ASP A O 1
ATOM 2278 N N . SER A 1 297 ? 12.802 -4.679 0.303 1.00 91.50 297 SER A N 1
ATOM 2279 C CA . SER A 1 297 ? 12.788 -5.971 -0.397 1.00 91.50 297 SER A CA 1
ATOM 2280 C C . SER A 1 297 ? 14.152 -6.369 -0.963 1.00 91.50 297 SER A C 1
ATOM 2282 O O . SER A 1 297 ? 14.351 -7.509 -1.381 1.00 91.50 297 SER A O 1
ATOM 2284 N N . MET A 1 298 ? 15.105 -5.443 -0.951 1.00 88.50 298 MET A N 1
ATOM 2285 C CA . MET A 1 298 ? 16.495 -5.629 -1.330 1.00 88.50 298 MET A CA 1
ATOM 2286 C C . MET A 1 298 ? 17.383 -6.001 -0.123 1.00 88.50 298 MET A C 1
ATOM 2288 O O . MET A 1 298 ? 18.477 -6.536 -0.289 1.00 88.50 298 MET A O 1
ATOM 2292 N N . ASN A 1 299 ? 16.920 -5.823 1.114 1.00 84.56 299 ASN A N 1
ATOM 2293 C CA . ASN A 1 299 ? 17.720 -6.097 2.308 1.00 84.56 299 ASN A CA 1
ATOM 2294 C C . ASN A 1 299 ? 17.839 -7.603 2.636 1.00 84.56 299 ASN A C 1
ATOM 2296 O O . ASN A 1 299 ? 17.101 -8.136 3.473 1.00 84.56 299 ASN A O 1
ATOM 2300 N N . ALA A 1 300 ? 18.800 -8.283 2.002 1.00 71.50 300 ALA A N 1
ATOM 2301 C CA . ALA A 1 300 ? 19.048 -9.716 2.187 1.00 71.50 300 ALA A CA 1
ATOM 2302 C C . ALA A 1 300 ? 19.478 -10.073 3.619 1.00 71.50 300 ALA A C 1
ATOM 2304 O O . ALA A 1 300 ? 19.039 -11.096 4.153 1.00 71.50 300 ALA A O 1
ATOM 2305 N N . ASP A 1 301 ? 20.250 -9.201 4.272 1.00 67.19 301 ASP A N 1
ATOM 2306 C CA . ASP A 1 301 ? 20.699 -9.386 5.658 1.00 67.19 301 ASP A CA 1
ATOM 2307 C C . ASP A 1 301 ? 19.534 -9.296 6.647 1.00 67.19 301 ASP A C 1
ATOM 2309 O O . ASP A 1 301 ? 19.496 -9.992 7.664 1.00 67.19 301 ASP A O 1
ATOM 2313 N N . GLY A 1 302 ? 18.522 -8.500 6.297 1.00 61.50 302 GLY A N 1
ATOM 2314 C CA . GLY A 1 302 ? 17.251 -8.441 7.002 1.00 61.50 302 GLY A CA 1
ATOM 2315 C C . GLY A 1 302 ? 16.379 -9.686 6.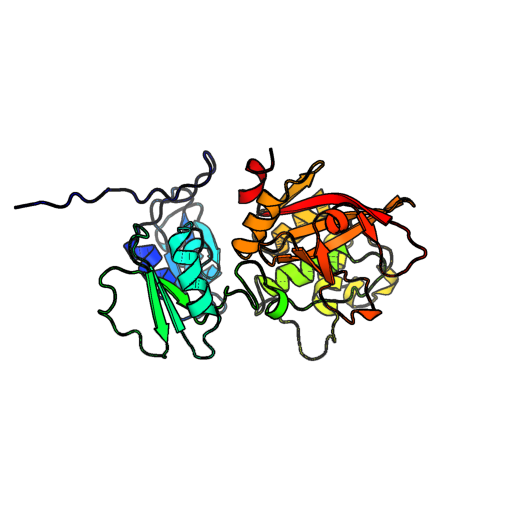829 1.00 61.50 302 GLY A C 1
ATOM 2316 O O . GLY A 1 302 ? 15.395 -9.796 7.554 1.00 61.50 302 GLY A O 1
ATOM 2317 N N . LYS A 1 303 ? 16.696 -10.611 5.908 1.00 64.75 303 LYS A N 1
ATOM 2318 C CA . LYS A 1 303 ? 15.922 -11.836 5.606 1.00 64.75 303 LYS A CA 1
ATOM 2319 C C . LYS A 1 303 ? 14.414 -11.604 5.449 1.00 64.75 303 LYS A C 1
ATOM 2321 O O . LYS A 1 303 ? 13.615 -12.419 5.909 1.00 64.75 303 LYS A O 1
ATOM 2326 N N . GLY A 1 304 ? 14.014 -10.487 4.847 1.00 67.50 304 GLY A N 1
ATOM 2327 C CA . GLY A 1 304 ? 12.609 -10.095 4.870 1.00 67.50 304 GLY A CA 1
ATOM 2328 C C . GLY A 1 304 ? 12.176 -9.625 6.262 1.00 67.50 304 GLY A C 1
ATOM 2329 O O . GLY A 1 304 ? 11.257 -10.181 6.849 1.00 67.50 304 GLY A O 1
ATOM 2330 N N . SER A 1 305 ? 12.827 -8.602 6.816 1.00 80.81 305 SER A N 1
ATOM 2331 C CA . SER A 1 305 ? 12.399 -7.948 8.061 1.00 80.81 305 SER A CA 1
ATOM 2332 C C . SER A 1 305 ? 12.162 -6.459 7.852 1.00 80.81 305 SER A C 1
ATOM 2334 O O . SER A 1 305 ? 12.525 -5.883 6.822 1.00 80.81 305 SER A O 1
ATOM 2336 N N . PHE A 1 306 ? 11.515 -5.847 8.840 1.00 89.44 306 PHE A N 1
ATOM 2337 C CA . PHE A 1 306 ? 11.282 -4.414 8.885 1.00 89.44 306 PHE A CA 1
ATOM 2338 C C . PHE A 1 306 ? 12.327 -3.741 9.773 1.00 89.44 306 PHE A C 1
ATOM 2340 O O . PHE A 1 306 ? 12.487 -4.103 10.939 1.00 89.44 306 PHE A O 1
ATOM 2347 N N . GLN A 1 307 ? 12.985 -2.730 9.226 1.00 90.88 307 GLN A N 1
ATOM 2348 C CA . GLN A 1 307 ? 13.844 -1.795 9.934 1.00 90.88 307 GLN A CA 1
ATOM 2349 C C . GLN A 1 307 ? 12.995 -0.731 10.634 1.00 90.88 307 GLN A C 1
ATOM 2351 O O . GLN A 1 307 ? 11.921 -0.371 10.158 1.00 90.88 307 GLN A O 1
ATOM 2356 N N . THR A 1 308 ? 13.493 -0.198 11.745 1.00 92.38 308 THR A N 1
ATOM 2357 C CA . THR A 1 308 ? 12.878 0.938 12.441 1.00 92.38 308 THR A CA 1
ATOM 2358 C C . THR A 1 308 ? 13.678 2.190 12.117 1.00 92.38 308 THR A C 1
ATOM 2360 O O . THR A 1 308 ? 14.852 2.263 12.473 1.00 92.38 308 THR A O 1
ATOM 2363 N N . LEU A 1 309 ? 13.056 3.167 11.461 1.00 93.50 309 LEU A N 1
ATOM 2364 C CA . LEU A 1 309 ? 13.696 4.426 11.084 1.00 93.50 309 LEU A CA 1
ATOM 2365 C C . LEU A 1 309 ? 12.982 5.616 11.734 1.00 93.50 309 LEU A C 1
ATOM 2367 O O . LEU A 1 309 ? 11.754 5.695 11.651 1.00 93.50 309 LEU A O 1
ATOM 2371 N N . PRO A 1 310 ? 13.710 6.582 12.318 1.00 94.75 310 PRO A N 1
ATOM 2372 C CA . PRO A 1 310 ? 13.131 7.876 12.657 1.00 94.75 310 PRO A CA 1
ATOM 2373 C C . PRO A 1 310 ? 12.836 8.672 11.376 1.00 94.75 310 PRO A C 1
ATOM 2375 O O . PRO A 1 310 ? 13.355 8.354 10.305 1.00 94.75 310 PRO A O 1
ATOM 2378 N N . TRP A 1 311 ? 12.074 9.766 11.481 1.00 94.56 311 TRP A N 1
ATOM 2379 C CA . TRP A 1 311 ? 11.724 10.604 10.321 1.00 94.56 311 TRP A CA 1
ATOM 2380 C C . TRP A 1 311 ? 12.926 11.038 9.464 1.00 94.56 311 TRP A C 1
ATOM 2382 O O . TRP A 1 311 ? 12.867 10.963 8.241 1.00 94.56 311 TRP A O 1
ATOM 2392 N N . GLY A 1 312 ? 14.054 11.406 10.081 1.00 93.88 312 GLY A N 1
ATOM 2393 C CA . GLY A 1 312 ? 15.278 11.739 9.339 1.00 93.88 312 GLY A CA 1
ATOM 2394 C C . GLY A 1 312 ? 15.803 10.587 8.469 1.00 93.88 312 GLY A C 1
ATOM 2395 O O . GLY A 1 312 ? 16.274 10.830 7.362 1.00 93.88 312 GLY A O 1
ATOM 2396 N N . GLY A 1 313 ? 15.656 9.337 8.922 1.00 94.12 313 GLY A N 1
ATOM 2397 C CA . GLY A 1 313 ? 15.997 8.144 8.139 1.00 94.12 313 GLY A CA 1
ATOM 2398 C C . GLY A 1 313 ? 14.978 7.817 7.043 1.00 94.12 313 GLY A C 1
ATOM 2399 O O . GLY A 1 313 ? 15.334 7.192 6.051 1.00 94.12 313 GLY A O 1
ATOM 2400 N N . VAL A 1 314 ? 13.728 8.273 7.187 1.00 94.50 314 VAL A N 1
ATOM 2401 C CA . VAL A 1 314 ? 12.710 8.214 6.120 1.00 94.50 314 VAL A CA 1
ATOM 2402 C C . VAL A 1 314 ? 12.953 9.284 5.049 1.00 94.50 314 VAL A C 1
ATOM 2404 O O . VAL A 1 314 ? 12.619 9.090 3.886 1.00 94.50 314 VAL A O 1
ATOM 2407 N N . LEU A 1 315 ? 13.551 10.422 5.400 1.00 94.25 315 LEU A N 1
ATOM 2408 C CA . LEU A 1 315 ? 13.951 11.427 4.409 1.00 94.25 315 LEU A CA 1
ATOM 2409 C C . LEU A 1 315 ? 15.218 11.011 3.648 1.00 94.25 315 LEU A C 1
ATOM 2411 O O . LEU A 1 315 ? 15.298 11.214 2.434 1.00 94.25 315 LEU A O 1
ATOM 2415 N N . SER A 1 316 ? 16.170 10.409 4.364 1.00 92.38 316 SER A N 1
ATOM 2416 C CA . SER A 1 316 ? 17.482 10.001 3.861 1.00 92.38 316 SER A CA 1
ATOM 2417 C C . SER A 1 316 ? 17.750 8.538 4.212 1.00 92.38 316 SER A C 1
ATOM 2419 O O . SER A 1 316 ? 18.271 8.229 5.285 1.00 92.38 316 SER A O 1
ATOM 2421 N N . TYR A 1 317 ? 17.390 7.636 3.301 1.00 91.94 317 TYR A N 1
ATOM 2422 C CA . TYR A 1 317 ? 17.564 6.202 3.485 1.00 91.94 317 TYR A CA 1
ATOM 2423 C C . TYR A 1 317 ? 18.999 5.784 3.194 1.00 91.94 317 TYR A C 1
ATOM 2425 O O . TYR A 1 317 ? 19.487 5.972 2.080 1.00 91.94 317 TYR A O 1
ATOM 2433 N N . LEU A 1 318 ? 19.671 5.172 4.164 1.00 89.69 318 LEU A N 1
ATOM 2434 C CA . LEU A 1 318 ? 20.930 4.493 3.895 1.00 89.69 318 LEU A CA 1
ATOM 2435 C C . LEU A 1 318 ? 20.615 3.083 3.404 1.00 89.69 318 LEU A C 1
ATOM 2437 O O . LEU A 1 318 ? 20.114 2.261 4.172 1.00 89.69 318 LEU A O 1
ATOM 2441 N N . MET A 1 319 ? 20.908 2.810 2.134 1.00 84.75 319 MET A N 1
ATOM 2442 C CA . MET A 1 319 ? 20.723 1.466 1.603 1.00 84.75 319 MET A CA 1
ATOM 2443 C C . MET A 1 319 ? 21.623 0.479 2.361 1.00 84.75 319 MET A C 1
ATOM 2445 O O . MET A 1 319 ? 22.780 0.805 2.638 1.00 84.75 319 MET A O 1
ATOM 2449 N N . PRO A 1 320 ? 21.134 -0.733 2.682 1.00 75.06 320 PRO A N 1
ATOM 2450 C CA . PRO A 1 320 ? 21.905 -1.702 3.466 1.00 75.06 320 PRO A CA 1
ATOM 2451 C C . PRO A 1 320 ? 23.202 -2.176 2.779 1.00 75.06 320 PRO A C 1
ATOM 2453 O O . PRO A 1 320 ? 24.046 -2.805 3.405 1.00 75.06 320 PRO A O 1
ATOM 2456 N N . TRP A 1 321 ? 23.372 -1.864 1.495 1.00 74.06 321 TRP A N 1
ATOM 2457 C CA . TRP A 1 321 ? 24.442 -2.310 0.627 1.00 74.06 321 TRP A CA 1
ATOM 2458 C C . TRP A 1 321 ? 25.239 -1.055 0.293 1.00 74.06 321 TRP A C 1
ATOM 2460 O O . TRP A 1 321 ? 24.888 -0.307 -0.621 1.00 74.06 321 TRP A O 1
ATOM 2470 N N . GLY A 1 322 ? 26.245 -0.783 1.129 1.00 58.28 322 GLY A N 1
ATOM 2471 C CA . GLY A 1 322 ? 26.899 0.522 1.295 1.00 58.28 322 GLY A CA 1
ATOM 2472 C C . GLY A 1 322 ? 27.460 1.195 0.036 1.00 58.28 322 GLY A C 1
ATOM 2473 O O . GLY A 1 322 ? 27.794 2.376 0.090 1.00 58.28 322 GLY A O 1
ATOM 2474 N N . ASP A 1 323 ? 27.502 0.500 -1.099 1.00 65.38 323 ASP A N 1
ATOM 2475 C CA . ASP A 1 323 ? 28.053 0.994 -2.361 1.00 65.38 323 ASP A CA 1
ATOM 2476 C C . ASP A 1 323 ? 27.048 1.824 -3.185 1.00 65.38 323 ASP A C 1
ATOM 2478 O O . ASP A 1 323 ? 27.443 2.547 -4.099 1.00 65.38 323 ASP A O 1
ATOM 2482 N N . HIS A 1 324 ? 25.746 1.761 -2.874 1.00 64.88 324 HIS A N 1
ATOM 2483 C CA . HIS A 1 324 ? 24.703 2.463 -3.641 1.00 64.88 324 HIS A CA 1
ATOM 2484 C C . HIS A 1 324 ? 24.331 3.852 -3.086 1.00 64.88 324 HIS A C 1
ATOM 2486 O O . HIS A 1 324 ? 23.564 4.591 -3.709 1.00 64.88 324 HIS A O 1
ATOM 2492 N N . GLY A 1 325 ? 24.921 4.250 -1.955 1.00 80.25 325 GLY A N 1
ATOM 2493 C CA . GLY A 1 325 ? 24.776 5.586 -1.379 1.00 80.25 325 GLY A CA 1
ATOM 2494 C C . GLY A 1 325 ? 23.463 5.822 -0.623 1.00 80.25 325 GLY A C 1
ATOM 2495 O O . GLY A 1 325 ? 22.798 4.899 -0.155 1.00 80.25 325 GLY A O 1
ATOM 2496 N N . ILE A 1 326 ? 23.124 7.102 -0.460 1.00 87.12 326 ILE A N 1
ATOM 2497 C CA . ILE A 1 326 ? 21.928 7.563 0.255 1.00 87.12 326 ILE A CA 1
ATOM 2498 C C . ILE A 1 326 ? 20.782 7.708 -0.755 1.00 87.12 326 ILE A C 1
ATOM 2500 O O . ILE A 1 326 ? 20.947 8.339 -1.797 1.00 87.12 326 ILE A O 1
ATOM 2504 N N . GLY A 1 327 ? 19.621 7.130 -0.457 1.00 90.12 327 GLY A N 1
ATOM 2505 C CA . GLY A 1 327 ? 18.373 7.387 -1.168 1.00 90.12 327 GLY A CA 1
ATOM 2506 C C . GLY A 1 327 ? 17.628 8.564 -0.543 1.00 90.12 327 GLY A C 1
ATOM 2507 O O . GLY A 1 327 ? 17.498 8.639 0.677 1.00 90.12 327 GLY A O 1
ATOM 2508 N N . THR A 1 328 ? 17.117 9.481 -1.358 1.00 94.00 328 THR A N 1
ATOM 2509 C CA . THR A 1 328 ? 16.273 10.591 -0.891 1.00 94.00 328 THR A CA 1
ATOM 2510 C C . THR A 1 328 ? 14.815 10.304 -1.208 1.00 94.00 328 THR A C 1
ATOM 2512 O O . THR A 1 328 ? 14.498 9.886 -2.322 1.00 94.00 328 THR A O 1
ATOM 2515 N N . LEU A 1 329 ? 13.923 10.553 -0.246 1.00 94.25 329 LEU A N 1
ATOM 2516 C CA . LEU A 1 329 ? 12.477 10.456 -0.447 1.00 94.25 329 LEU A CA 1
ATOM 2517 C C . LEU A 1 329 ? 12.038 11.275 -1.673 1.00 94.25 329 LEU A C 1
ATOM 2519 O O . LEU A 1 329 ? 12.165 12.498 -1.698 1.00 94.25 329 LEU A O 1
ATOM 2523 N N . SER A 1 330 ? 11.500 10.591 -2.682 1.00 94.19 330 SER A N 1
ATOM 2524 C CA . SER A 1 330 ? 11.002 11.193 -3.924 1.00 94.19 330 SER A CA 1
ATOM 2525 C C . SER A 1 330 ? 9.472 11.317 -3.929 1.00 94.19 330 SER A C 1
ATOM 2527 O O . SER A 1 330 ? 8.887 12.098 -4.694 1.00 94.19 330 SER A O 1
ATOM 2529 N N . GLY A 1 331 ? 8.808 10.520 -3.093 1.00 95.50 331 GLY A N 1
ATOM 2530 C CA . GLY A 1 331 ? 7.372 10.530 -2.889 1.00 95.50 331 GLY A CA 1
ATOM 2531 C C . GLY A 1 331 ? 6.893 9.300 -2.131 1.00 95.50 331 GLY A C 1
ATOM 2532 O O . GLY A 1 331 ? 7.656 8.398 -1.785 1.00 95.50 331 GLY A O 1
ATOM 2533 N N . VAL A 1 332 ? 5.594 9.263 -1.883 1.00 97.00 332 VAL A N 1
ATOM 2534 C CA . VAL A 1 332 ? 4.923 8.103 -1.300 1.00 97.00 332 VAL A CA 1
ATOM 2535 C C . VAL A 1 332 ? 3.670 7.770 -2.086 1.00 97.00 332 VAL A C 1
ATOM 2537 O O . VAL A 1 332 ? 3.049 8.655 -2.676 1.00 97.00 332 VAL A O 1
ATOM 2540 N N . TYR A 1 333 ? 3.282 6.501 -2.079 1.00 97.56 333 TYR A N 1
ATOM 2541 C CA . TYR A 1 333 ? 1.992 6.066 -2.594 1.00 97.56 333 TYR A CA 1
ATOM 2542 C C . TYR A 1 333 ? 1.099 5.681 -1.426 1.00 97.56 333 TYR A C 1
ATOM 2544 O O . TYR A 1 333 ? 1.483 4.874 -0.576 1.00 97.56 333 TYR A O 1
ATOM 2552 N N . VAL A 1 334 ? -0.088 6.277 -1.402 1.00 95.69 334 VAL A N 1
ATOM 2553 C CA . VAL A 1 334 ? -1.100 6.118 -0.351 1.00 95.69 334 VAL A CA 1
ATOM 2554 C C . VAL A 1 334 ? -2.475 5.924 -0.995 1.00 95.69 334 VAL A C 1
ATOM 2556 O O . VAL A 1 334 ? -2.654 6.316 -2.156 1.00 95.69 334 VAL A O 1
ATOM 2559 N N . PRO A 1 335 ? -3.466 5.364 -0.279 1.00 91.88 335 PRO A N 1
ATOM 2560 C CA . PRO A 1 335 ? -4.849 5.410 -0.737 1.00 91.88 335 PRO A CA 1
ATOM 2561 C C . PRO A 1 335 ? -5.292 6.858 -0.997 1.00 91.88 335 PRO A C 1
ATOM 2563 O O . PRO A 1 335 ? -4.960 7.770 -0.236 1.00 91.88 335 PRO A O 1
ATOM 2566 N N . SER A 1 336 ? -6.042 7.089 -2.074 1.00 88.00 336 SER A N 1
ATOM 2567 C CA . SER A 1 336 ? -6.388 8.439 -2.544 1.00 88.00 336 SER A CA 1
ATOM 2568 C C . SER A 1 336 ? -7.180 9.270 -1.531 1.00 88.00 336 SER A C 1
ATOM 2570 O O . SER A 1 336 ? -7.085 10.496 -1.555 1.00 88.00 336 SER A O 1
ATOM 2572 N N . SER A 1 337 ? -7.876 8.635 -0.584 1.00 80.19 337 SER A N 1
ATOM 2573 C CA . SER A 1 337 ? -8.550 9.296 0.545 1.00 80.19 337 SER A CA 1
ATOM 2574 C C . SER A 1 337 ? -7.603 10.088 1.465 1.00 80.19 337 SER A C 1
ATOM 2576 O O . SER A 1 337 ? -8.051 10.931 2.240 1.00 80.19 337 SER A O 1
ATOM 2578 N N . TYR A 1 338 ? -6.288 9.880 1.368 1.00 77.75 338 TYR A N 1
ATOM 2579 C CA . TYR A 1 338 ? -5.283 10.618 2.141 1.00 77.75 338 TYR A CA 1
ATOM 2580 C C . TYR A 1 338 ? -4.565 11.705 1.332 1.00 77.75 338 TYR A C 1
ATOM 2582 O O . TYR A 1 338 ? -3.869 12.542 1.903 1.00 77.75 338 TYR A O 1
ATOM 2590 N N . ALA A 1 339 ? -4.773 11.752 0.012 1.00 76.38 339 ALA A N 1
ATOM 2591 C CA . ALA A 1 339 ? -4.100 12.677 -0.901 1.00 76.38 339 ALA A CA 1
ATOM 2592 C C . ALA A 1 339 ? -4.329 14.154 -0.549 1.00 76.38 339 ALA A C 1
ATOM 2594 O O . ALA A 1 339 ? -3.403 14.963 -0.572 1.00 76.38 339 ALA A O 1
ATOM 2595 N N . GLY A 1 340 ? -5.578 14.501 -0.223 1.00 69.31 340 GLY A N 1
ATOM 2596 C CA . GLY A 1 340 ? -5.993 15.874 0.075 1.00 69.31 340 GLY A CA 1
ATOM 2597 C C . GLY A 1 340 ? -5.468 16.410 1.406 1.00 69.31 340 GLY A C 1
ATOM 2598 O O . GLY A 1 340 ? -5.607 17.597 1.667 1.00 69.31 340 GLY A O 1
ATOM 2599 N N . GLN A 1 341 ? -4.865 15.553 2.234 1.00 59.78 341 GLN A N 1
ATOM 2600 C CA . GLN A 1 341 ? -4.299 15.912 3.538 1.00 59.78 341 GLN A CA 1
ATOM 2601 C C . GLN A 1 341 ? -2.791 16.189 3.467 1.00 59.78 341 GLN A C 1
ATOM 2603 O O . GLN A 1 341 ? -2.175 16.487 4.481 1.00 59.78 341 GLN A O 1
ATOM 2608 N N . ALA A 1 342 ? -2.185 16.048 2.285 1.00 55.38 342 ALA A N 1
ATOM 2609 C CA . ALA A 1 342 ? -0.749 16.202 2.078 1.00 55.38 342 ALA A CA 1
ATOM 2610 C C . ALA A 1 342 ? -0.312 17.647 1.758 1.00 55.38 342 ALA A C 1
ATOM 2612 O O . ALA A 1 342 ? 0.819 17.843 1.317 1.00 55.38 342 ALA A O 1
ATOM 2613 N N . ARG A 1 343 ? -1.200 18.639 1.905 1.00 46.38 343 ARG A N 1
ATOM 2614 C CA . ARG A 1 343 ? -0.931 20.049 1.591 1.00 46.38 343 ARG A CA 1
ATOM 2615 C C . ARG A 1 343 ? -1.196 20.960 2.770 1.00 46.38 343 ARG A C 1
ATOM 2617 O O . ARG A 1 343 ? -2.233 20.742 3.435 1.00 46.38 343 ARG A O 1
#

pLDDT: mean 75.22, std 17.91, range [25.14, 97.56]

Secondary structure (DSSP, 8-state):
---PPPPS-----S-SSS------HHHHHHHHT---S-EEEEE-TT-S--EEEESSTTHHHHHHHHHHTTT-SS-EEEEESSGGGT-S---HHHHHHHHHHHH--S-EEEEEETTS--EEEEESSS--TTSSTTEEEEEETTTT--SSSTT--GGGS---B-SSTT-HHHHHHHHHHHHH-TTTS---TTSTTB-HHHHHHHHHHHH-TTSTTHHHH-TTTTTT---S-HHHHHHHHHHHHSS-EEEEESS--HHHHHHHHHTT--EEEEEEETTS-EEEEEEEEE-SSSEEEEE-TT-TTTTS-EEEEEHHHHHEEE-SSTTS-EEEEEEEEEEGGGGGG--

Foldseek 3Di:
DDDDDDPPFLDLDFDPDDDDQRDDPVVLQVQLPAPAQFKWKKAAPVSPDIFMAGDDPCRQVVRQCVRCVVVGHRIDTRDTRQLVLLSRPQPPVCQVVLLVLLVDPAKKWWWAASVRPDTDMDGDDDDDPDPDPRIGTRDTRCLLPAPQGLLHQFVLFLLAAEDAPQLLLLQQLLRQLCSLCCPVQPPDPPCFSHSLVRSQLLLQCLVPVVGSCCCVVPVVVSRNRHQPDPVSSQVSNCVSNVFRKDKDFDDFDPVLVQVLSSSRHKKWWWWAFPVGDIGIWIFNTDPSPQWTWIRGSNPVVCSRGTDIDGPVCSQWPCDPPNPRHITGGGIMMGGVSSNVVRD

Organism: Alexandrium catenella (NCBI:txid2925)

Radius of gyration: 21.19 Å; chains: 1; bounding box: 69×43×53 Å

Sequence (343 aa):
GTKASVPSNVTLSGLASESYCNFHPSKVAKYCAANTLDKTLAAPGDCSTWFYSVGALDSDRKALDSCRGLGKSGCHIEDRRGDLCFTMAVPDWALGHFKNYCAAKTPKNFFMASDASQLWWQHESKVQDGKCPGCYLYDHNGARCPCSGPGDMRCKIQACMQYQPYWCWATSVAMVAGYYFPHRYPNTKGDGPNCRGLECKIVGEFHYPTTPDICCQDKDRCRNDSAPSGAFLIKALNRYTQMTWTRVAGTVDPLMLRRVLMDGHMVLWDVTMVGGGGHVMVMGGTDGMGNFYIHDSMNADGKGSFQTLPWGGVLSYLMPWGDHGIGTLSGVYVPSSYAGQAR